Protein AF-A0A1L9GLY7-F1 (afdb_monomer)

Sequence (288 aa):
MAKAKGISNPLPTPDRLRELFFYPSAMGKLYNLKTRSPNAYRLEEAGTLHHTGYLYVSIDKKSYGVHRIIWVMRHGKDIPKGYEIDHIDGNKSNNHIDNLRLATRAENMQNKSKRIDGNNSYKGVHHRKISGRYSASITYNGEQIALGNYDSALEAAAFYDAAAIKFHGKFARHNNTGIDRSKELEDFLANPLTTRNKSGYRGVSWSSRRNIWRAQFKRKGLGYFATKEEAALAYNEAAKRLHGEFACLNVIPETPRLGRSLGEQLTLFDSPKEKAQTWGMGFLSNTY

Mean predicted aligned error: 12.6 Å

pLDDT: mean 82.25, std 20.05, range [29.11, 97.44]

Secondary structure (DSSP, 8-state):
-------PPPPPPHHHHHTTEE--GGGT--EESS--BTTB-TTSB--EE-TTS-EEEEETTEEEEHHHHHHHHHHSSPPPTTEEEEETTS-TT---GGGEEEEEHHHHHHHPPPP--TT--STTEEE-TTTSPEEEEEEETTEEEEEEEES-HHHHHHHHHHHHHHHHGGG----------HHHHHHHHH----TT-TTSSTTEEEEGGGTEEEEEETTEEEEEESSHHHHHHHHHHHHHHHHGGG--PPP-------------------------------------

Foldseek 3Di:
DDDDPDDQPFDDALVVLVVFWDCPLVVLFIAGCDDDDPVHHHRDTAFDQDPVQFTWHDDPNDIDTPLQSLQCNVVSDHQDPQWDWAQLQNRRHRNRVVRIDIDGPVLNVQLDDADPDPDALADQWDQDPVVRWIWGWDDAPNDIDTQDTGNDSLVSQLSNQLVLCVRSNSSHDGSPSVDHCVVVSVVCLQQVDDPPDPLSAPQWDQDPVVRFIWGDDPHRTQDTHRHSLVSQVSNQVVQCVRQPPSRSGYDHPDDPPPDDDDDDDDDDPDDDDDDDDDDDDDDDDDDD

Nearest PDB structures (foldseek):
  7wq5-assembly1_A  TM=5.323E-01  e=4.630E-08  Arabidopsis thaliana
  7wq5-assembly2_B  TM=5.162E-01  e=1.945E-06  Arabidopsis thaliana
  7et4-assembly3_G  TM=7.732E-01  e=5.473E-03  Arabidopsis thaliana
  7et4-assembly2_D  TM=7.032E-01  e=1.240E-02  Arabidopsis thaliana
  9g6k-assembly1_LG  TM=5.477E-01  e=1.674E+00  Toxoplasma gondii

Radius of gyration: 34.15 Å; Cα contacts (8 Å, |Δi|>4): 424; chains: 1; bounding box: 56×57×135 Å

Structure (mmCIF, N/CA/C/O backbone):
data_AF-A0A1L9GLY7-F1
#
_entry.id   AF-A0A1L9GLY7-F1
#
loop_
_atom_site.group_PDB
_atom_site.id
_atom_site.type_symbol
_atom_site.label_atom_id
_atom_site.label_alt_id
_atom_site.label_comp_id
_atom_site.label_asym_id
_atom_site.label_entity_id
_atom_site.label_seq_id
_atom_site.pdbx_PDB_ins_code
_atom_site.Cartn_x
_atom_site.Cartn_y
_atom_site.Cartn_z
_atom_site.occupancy
_atom_site.B_iso_or_equiv
_atom_site.auth_seq_id
_atom_site.auth_comp_id
_atom_site.auth_asym_id
_atom_site.auth_atom_id
_atom_site.pdbx_PDB_model_num
ATOM 1 N N . MET A 1 1 ? 0.925 -31.198 10.749 1.00 33.31 1 MET A N 1
ATOM 2 C CA . MET A 1 1 ? -0.357 -30.504 10.482 1.00 33.31 1 MET A CA 1
ATOM 3 C C . MET A 1 1 ? -0.129 -28.996 10.500 1.00 33.31 1 MET A C 1
ATOM 5 O O . MET A 1 1 ? 0.276 -28.471 11.530 1.00 33.31 1 MET A O 1
ATOM 9 N N . ALA A 1 2 ? -0.320 -28.299 9.377 1.00 32.78 2 ALA A N 1
ATOM 10 C CA . ALA A 1 2 ? -0.123 -26.849 9.315 1.00 32.78 2 ALA A CA 1
ATOM 11 C C . ALA A 1 2 ? -1.370 -26.108 9.829 1.00 32.78 2 ALA A C 1
ATOM 13 O O . ALA A 1 2 ? -2.456 -26.270 9.278 1.00 32.78 2 ALA A O 1
ATOM 14 N N . LYS A 1 3 ? -1.224 -25.276 10.870 1.00 29.16 3 LYS A N 1
ATOM 15 C CA . LYS A 1 3 ? -2.304 -24.383 11.321 1.00 29.16 3 LYS A CA 1
ATOM 16 C C . LYS A 1 3 ? -2.568 -23.331 10.239 1.00 29.16 3 LYS A C 1
ATOM 18 O O . LYS A 1 3 ? -1.662 -22.569 9.899 1.00 29.16 3 LYS A O 1
ATOM 23 N N . ALA A 1 4 ? -3.799 -23.265 9.734 1.00 30.86 4 ALA A N 1
ATOM 24 C CA . ALA A 1 4 ? -4.217 -22.238 8.786 1.00 30.86 4 ALA A CA 1
ATOM 25 C C . ALA A 1 4 ? -4.082 -20.841 9.423 1.00 30.86 4 ALA A C 1
ATOM 27 O O . ALA A 1 4 ? -4.830 -20.478 10.331 1.00 30.86 4 ALA A O 1
ATOM 28 N N . LYS A 1 5 ? -3.105 -20.051 8.965 1.00 38.34 5 LYS A N 1
ATOM 29 C CA . LYS A 1 5 ? -2.952 -18.651 9.377 1.00 38.34 5 LYS A CA 1
ATOM 30 C C . LYS A 1 5 ? -3.984 -17.791 8.645 1.00 38.34 5 LYS A C 1
ATOM 32 O O . LYS A 1 5 ? -3.984 -17.772 7.420 1.00 38.34 5 LYS A O 1
ATOM 37 N N . GLY A 1 6 ? -4.759 -16.995 9.383 1.00 37.91 6 GLY A N 1
ATOM 38 C CA . GLY A 1 6 ? -5.267 -15.722 8.852 1.00 37.91 6 GLY A CA 1
ATOM 39 C C . GLY A 1 6 ? -6.778 -15.505 8.772 1.00 37.91 6 GLY A C 1
ATOM 40 O O . GLY A 1 6 ? -7.168 -14.413 8.374 1.00 37.91 6 GLY A O 1
ATOM 41 N N . ILE A 1 7 ? -7.640 -16.441 9.186 1.00 42.03 7 ILE A N 1
ATOM 42 C CA . ILE A 1 7 ? -9.055 -16.087 9.399 1.00 42.03 7 ILE A CA 1
ATOM 43 C C . ILE A 1 7 ? -9.144 -15.341 10.732 1.00 42.03 7 ILE A C 1
ATOM 45 O O . ILE A 1 7 ? -9.145 -15.948 11.802 1.00 42.03 7 ILE A O 1
ATOM 49 N N . SER A 1 8 ? -9.176 -14.007 10.673 1.00 57.72 8 SER A N 1
ATOM 50 C CA . SER A 1 8 ? -9.539 -13.188 11.832 1.00 57.72 8 SER A CA 1
ATOM 51 C C . SER A 1 8 ? -10.904 -13.642 12.344 1.00 57.72 8 SER A C 1
ATOM 53 O O . SER A 1 8 ? -11.798 -13.830 11.517 1.00 57.72 8 SER A O 1
ATOM 55 N N . ASN A 1 9 ? -11.086 -13.765 13.664 1.00 63.03 9 ASN A N 1
ATOM 56 C CA . ASN A 1 9 ? -12.388 -14.122 14.236 1.00 63.03 9 ASN A CA 1
ATOM 57 C C . ASN A 1 9 ? -13.509 -13.278 13.590 1.00 63.03 9 ASN A C 1
ATOM 59 O O . ASN A 1 9 ? -13.322 -12.054 13.455 1.00 63.03 9 ASN A O 1
ATOM 63 N N . PRO A 1 10 ? -14.641 -13.899 13.196 1.00 79.06 10 PRO A N 1
ATOM 64 C CA . PRO A 1 10 ? -15.801 -13.153 12.730 1.00 79.06 10 PRO A CA 1
ATOM 65 C C . PRO A 1 10 ? -16.219 -12.171 13.824 1.00 79.06 10 PRO A C 1
ATOM 67 O O . PRO A 1 10 ? -16.101 -12.464 15.024 1.00 79.06 10 PRO A O 1
ATOM 70 N N . LEU A 1 11 ? -16.613 -10.973 13.402 1.00 89.06 11 LEU A N 1
ATOM 71 C CA . LEU A 1 11 ? -17.067 -9.940 14.322 1.00 89.06 11 LEU A CA 1
ATOM 72 C C . LEU A 1 11 ? -18.410 -10.365 14.939 1.00 89.06 11 LEU A C 1
ATOM 74 O O . LEU A 1 11 ? -19.153 -11.127 14.319 1.00 89.06 11 LEU A O 1
ATOM 78 N N . PRO A 1 12 ? -18.736 -9.890 16.152 1.00 93.12 12 PRO A N 1
ATOM 79 C CA . PRO A 1 12 ? -20.112 -9.911 16.632 1.00 93.12 12 PRO A CA 1
ATOM 80 C C . PRO A 1 12 ? -21.033 -9.189 15.638 1.00 93.12 12 PRO A C 1
ATOM 82 O O . PRO A 1 12 ? -20.582 -8.299 14.913 1.00 93.12 12 PRO A O 1
ATOM 85 N N . THR A 1 13 ? -22.318 -9.546 15.629 1.00 92.75 13 THR A N 1
ATOM 86 C CA . THR A 1 13 ? -23.307 -8.918 14.740 1.00 92.75 13 THR A CA 1
ATOM 87 C C . THR A 1 13 ? -23.351 -7.394 14.935 1.00 92.75 13 THR A C 1
ATOM 89 O O . THR A 1 13 ? -23.073 -6.913 16.040 1.00 92.75 13 THR A O 1
ATOM 92 N N . PRO A 1 14 ? -23.727 -6.607 13.906 1.00 93.00 14 PRO A N 1
ATOM 93 C CA . PRO A 1 14 ? -23.833 -5.152 14.026 1.00 93.00 14 PRO A CA 1
ATOM 94 C C . PRO A 1 14 ? -24.679 -4.698 15.223 1.00 93.00 14 PRO A C 1
ATOM 96 O O . PRO A 1 14 ? -24.319 -3.735 15.895 1.00 93.00 14 PRO A O 1
ATOM 99 N N . ASP A 1 15 ? -25.752 -5.422 15.543 1.00 93.94 15 ASP A N 1
ATOM 100 C CA . ASP A 1 15 ? -26.628 -5.107 16.676 1.00 93.94 15 ASP A CA 1
ATOM 101 C C . ASP A 1 15 ? -25.963 -5.414 18.018 1.00 93.94 15 ASP A C 1
ATOM 103 O O . ASP A 1 15 ? -25.957 -4.561 18.905 1.00 93.94 15 ASP A O 1
ATOM 107 N N . ARG A 1 16 ? -25.252 -6.544 18.135 1.00 94.69 16 ARG A N 1
ATOM 108 C CA . ARG A 1 16 ? -24.422 -6.836 19.312 1.00 94.69 16 ARG A CA 1
ATOM 109 C C . ARG A 1 16 ? -23.307 -5.803 19.502 1.00 94.69 16 ARG A C 1
ATOM 111 O O . ARG A 1 16 ? -22.944 -5.499 20.634 1.00 94.69 16 ARG A O 1
ATOM 118 N N . LEU A 1 17 ? -22.765 -5.229 18.427 1.00 95.94 17 LEU A N 1
ATOM 119 C CA . LEU A 1 17 ? -21.819 -4.113 18.531 1.00 95.94 17 LEU A CA 1
ATOM 120 C C . LEU A 1 17 ? -22.513 -2.834 19.040 1.00 95.94 17 LEU A C 1
ATOM 122 O O . LEU A 1 17 ? -21.979 -2.181 19.934 1.00 95.94 17 LEU A O 1
ATOM 126 N N . ARG A 1 18 ? -23.723 -2.518 18.560 1.00 95.44 18 ARG A N 1
ATOM 127 C CA . ARG A 1 18 ? -24.537 -1.370 19.021 1.00 95.44 18 ARG A CA 1
ATOM 128 C C . ARG A 1 18 ? -25.042 -1.505 20.463 1.00 95.44 18 ARG A C 1
ATOM 130 O O . ARG A 1 18 ? -25.193 -0.499 21.139 1.00 95.44 18 ARG A O 1
ATOM 137 N N . GLU A 1 19 ? -25.243 -2.718 20.978 1.00 95.94 19 GLU A N 1
ATOM 138 C CA . GLU A 1 19 ? -25.537 -2.953 22.405 1.00 95.94 19 GLU A CA 1
ATOM 139 C C . GLU A 1 19 ? -24.374 -2.598 23.347 1.00 95.94 19 GLU A C 1
ATOM 141 O O . GLU A 1 19 ? -24.574 -2.456 24.561 1.00 95.94 19 GLU A O 1
ATOM 146 N N . LEU A 1 20 ? -23.148 -2.594 22.818 1.00 96.38 20 LEU A N 1
ATOM 147 C CA . LEU A 1 20 ? -21.903 -2.543 23.583 1.00 96.38 20 LEU A CA 1
ATOM 148 C C . LEU A 1 20 ? -21.148 -1.225 23.393 1.00 96.38 20 LEU A C 1
ATOM 150 O O . LEU A 1 20 ? -20.429 -0.808 24.305 1.00 96.38 20 LEU A O 1
ATOM 154 N N . PHE A 1 21 ? -21.306 -0.579 22.237 1.00 97.44 21 PHE A N 1
ATOM 155 C CA . PHE A 1 21 ? -20.540 0.595 21.842 1.00 97.44 21 PHE A CA 1
ATOM 156 C C . PHE A 1 21 ? -21.388 1.659 21.149 1.00 97.44 21 PHE A C 1
ATOM 158 O O . PHE A 1 21 ? -22.359 1.367 20.453 1.00 97.44 21 PHE A O 1
ATOM 165 N N . PHE A 1 22 ? -20.930 2.899 21.270 1.00 96.19 22 PHE A N 1
ATOM 166 C CA . PHE A 1 22 ? -21.429 4.061 20.550 1.00 96.19 22 PHE A CA 1
ATOM 167 C C . PHE A 1 22 ? -20.313 4.637 19.671 1.00 96.19 22 PHE A C 1
ATOM 169 O O . PHE A 1 22 ? -19.151 4.666 20.078 1.00 96.19 22 PHE A O 1
ATOM 176 N N . TYR A 1 23 ? -20.659 5.080 18.461 1.00 96.25 23 TYR A N 1
ATOM 177 C CA . TYR A 1 23 ? -19.724 5.703 17.522 1.00 96.25 23 TYR A CA 1
ATOM 178 C C . TYR A 1 23 ? -20.307 7.015 16.968 1.00 96.25 23 TYR A C 1
ATOM 180 O O . TYR A 1 23 ? -20.986 7.000 15.935 1.00 96.25 23 TYR A O 1
ATOM 188 N N . PRO A 1 24 ? -20.071 8.156 17.637 1.00 93.88 24 PRO A N 1
ATOM 189 C CA . PRO A 1 24 ? -20.394 9.466 17.094 1.00 93.88 24 PRO A CA 1
ATOM 190 C C . PRO A 1 24 ? -19.378 9.800 15.997 1.00 93.88 24 PRO A C 1
ATOM 192 O O . PRO A 1 24 ? -18.215 10.087 16.282 1.00 93.88 24 PRO A O 1
ATOM 195 N N . SER A 1 25 ? -19.805 9.754 14.731 1.00 88.56 25 SER A N 1
ATOM 196 C CA . SER A 1 25 ? -18.885 9.870 13.586 1.00 88.56 25 SER A CA 1
ATOM 197 C C . SER A 1 25 ? -18.041 11.148 13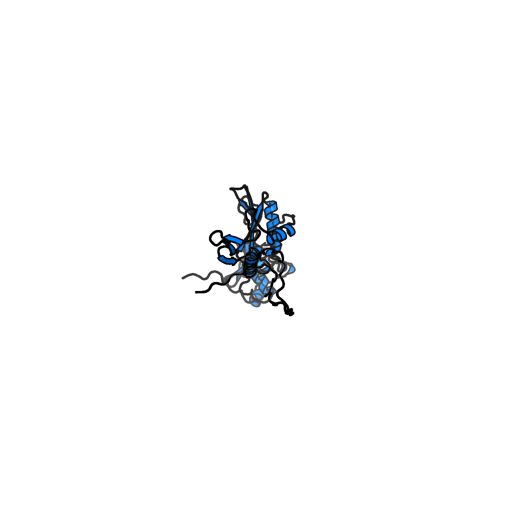.614 1.00 88.56 25 SER A C 1
ATOM 199 O O . SER A 1 25 ? -16.858 11.068 13.320 1.00 88.56 25 SER A O 1
ATOM 201 N N . ALA A 1 26 ? -18.600 12.270 14.084 1.00 90.06 26 ALA A N 1
ATOM 202 C CA . ALA A 1 26 ? -17.904 13.554 14.222 1.00 90.06 26 ALA A CA 1
ATOM 203 C C . ALA A 1 26 ? -16.719 13.561 15.215 1.00 90.06 26 ALA A C 1
ATOM 205 O O . ALA A 1 26 ? -15.912 14.482 15.185 1.00 90.06 26 ALA A O 1
ATOM 206 N N . MET A 1 27 ? -16.607 12.568 16.108 1.00 90.06 27 MET A N 1
ATOM 207 C CA . MET A 1 27 ? -15.474 12.444 17.042 1.00 90.06 27 MET A CA 1
ATOM 208 C C . MET A 1 27 ? -14.418 11.437 16.569 1.00 90.06 27 MET A C 1
ATOM 210 O O . MET A 1 27 ? -13.348 11.349 17.165 1.00 90.06 27 MET A O 1
ATOM 214 N N . GLY A 1 28 ? -14.721 10.619 15.554 1.00 91.06 28 GLY A N 1
ATOM 215 C CA . GLY A 1 28 ? -13.830 9.567 15.051 1.00 91.06 28 GLY A CA 1
ATOM 216 C C . GLY A 1 28 ? -13.452 8.460 16.046 1.00 91.06 28 GLY A C 1
ATOM 217 O O . GLY A 1 28 ? -12.571 7.651 15.752 1.00 91.06 28 GLY A O 1
ATOM 218 N N . LYS A 1 29 ? -14.108 8.396 17.210 1.00 95.75 29 LYS A N 1
ATOM 219 C CA . LYS A 1 29 ? -13.767 7.510 18.332 1.00 95.75 29 LYS A CA 1
ATOM 220 C C . LYS A 1 29 ? -14.915 6.576 18.691 1.00 95.75 29 LYS A C 1
ATOM 222 O O . LYS A 1 29 ? -16.085 6.936 18.592 1.00 95.75 29 LYS A O 1
ATOM 227 N N . LEU A 1 30 ? -14.568 5.361 19.111 1.00 97.25 30 LEU A N 1
ATOM 228 C CA . LEU A 1 30 ? -15.510 4.386 19.660 1.00 97.25 30 LEU A CA 1
ATOM 229 C C . LEU A 1 30 ? -15.625 4.615 21.170 1.00 97.25 30 LEU A C 1
ATOM 231 O O . LEU A 1 30 ? -14.607 4.817 21.819 1.00 97.25 30 LEU A O 1
ATOM 235 N N . TYR A 1 31 ? -16.827 4.532 21.734 1.00 97.38 31 TYR A N 1
ATOM 236 C CA . TYR A 1 31 ? -17.078 4.699 23.170 1.00 97.38 31 TYR A CA 1
ATOM 237 C C . TYR A 1 31 ? -17.837 3.495 23.730 1.00 97.38 31 TYR A C 1
ATOM 239 O O . TYR A 1 31 ? -18.659 2.894 23.035 1.00 97.38 31 TYR A O 1
ATOM 247 N N . ASN A 1 32 ? -17.586 3.120 24.984 1.00 97.06 32 ASN A N 1
ATOM 248 C CA . ASN A 1 32 ? -18.299 2.020 25.639 1.00 97.06 32 ASN A CA 1
ATOM 249 C C . ASN A 1 32 ? -19.717 2.458 26.056 1.00 97.06 32 ASN A C 1
ATOM 251 O O . ASN A 1 32 ? -19.874 3.460 26.746 1.00 97.06 32 ASN A O 1
ATOM 255 N N . LEU A 1 33 ? -20.760 1.677 25.756 1.00 96.44 33 LEU A N 1
ATOM 256 C CA . LEU A 1 33 ? -22.113 1.932 26.291 1.00 96.44 33 LEU A CA 1
ATOM 257 C C . LEU A 1 33 ? -22.366 1.286 27.661 1.00 96.44 33 LEU A C 1
ATOM 259 O O . LEU A 1 33 ? -23.310 1.652 28.362 1.00 96.44 33 LEU A O 1
ATOM 263 N N . LYS A 1 34 ? -21.529 0.322 28.053 1.00 93.25 34 LYS A N 1
ATOM 264 C CA . LYS A 1 34 ? -21.646 -0.451 29.296 1.00 93.25 34 LYS A CA 1
ATOM 265 C C . LYS A 1 34 ? -20.263 -0.606 29.924 1.00 93.25 34 LYS A C 1
ATOM 267 O O . LYS A 1 34 ? -19.303 -0.872 29.202 1.00 93.25 34 LYS A O 1
ATOM 272 N N . THR A 1 35 ? -20.178 -0.500 31.249 1.00 93.69 35 THR A N 1
ATOM 273 C CA . THR A 1 35 ? -18.976 -0.899 31.991 1.00 93.69 35 THR A CA 1
ATOM 274 C C . THR A 1 35 ? -18.856 -2.418 31.921 1.00 93.69 35 THR A C 1
ATOM 276 O O . THR A 1 35 ? -19.813 -3.121 32.242 1.00 93.69 35 THR A O 1
ATOM 279 N N . ARG A 1 36 ? -17.715 -2.930 31.451 1.00 91.38 36 ARG A N 1
ATOM 280 C CA . ARG A 1 36 ? -17.498 -4.381 31.232 1.00 91.38 36 ARG A CA 1
ATOM 281 C C . ARG A 1 36 ? -16.266 -4.936 31.935 1.00 91.38 36 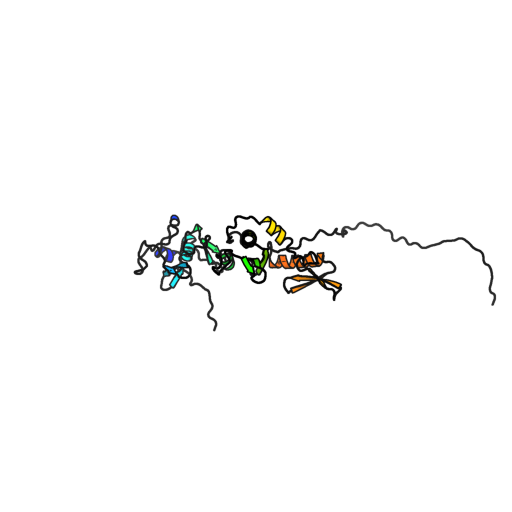ARG A C 1
ATOM 283 O O . ARG A 1 36 ? -16.148 -6.147 32.092 1.00 91.38 36 ARG A O 1
ATOM 290 N N . SER A 1 37 ? -15.341 -4.067 32.317 1.00 89.19 37 SER A N 1
ATOM 291 C CA . SER A 1 37 ? -14.148 -4.388 33.094 1.00 89.19 37 SER A CA 1
ATOM 292 C C . SER A 1 37 ? -13.591 -3.098 33.711 1.00 89.19 37 SER A C 1
ATOM 294 O O . SER A 1 37 ? -13.979 -2.014 33.267 1.00 89.19 37 SER A O 1
ATOM 296 N N . PRO A 1 38 ? -12.634 -3.184 34.654 1.00 87.94 38 PRO A N 1
ATOM 297 C CA . PRO A 1 38 ? -11.928 -2.014 35.187 1.00 87.94 38 PRO A CA 1
ATOM 298 C C . PRO A 1 38 ? -11.134 -1.197 34.151 1.00 87.94 38 PRO A C 1
ATOM 300 O O . PRO A 1 38 ? -10.651 -0.125 34.483 1.00 87.94 38 PRO A O 1
ATOM 303 N N . ASN A 1 39 ? -10.996 -1.693 32.914 1.00 84.88 39 ASN A N 1
ATOM 304 C CA . ASN A 1 39 ? -10.312 -1.022 31.800 1.00 84.88 39 ASN A CA 1
ATOM 305 C C . ASN A 1 39 ? -11.283 -0.687 30.644 1.00 84.88 39 ASN A C 1
ATOM 307 O O . ASN A 1 39 ? -10.860 -0.522 29.500 1.00 84.88 39 ASN A O 1
ATOM 311 N N . ALA A 1 40 ? -12.594 -0.706 30.905 1.00 92.88 40 ALA A N 1
ATOM 312 C CA . ALA A 1 40 ? -13.639 -0.431 29.922 1.00 92.88 40 ALA A CA 1
ATOM 313 C C . ALA A 1 40 ? -14.902 0.083 30.631 1.00 92.88 40 ALA A C 1
ATOM 315 O O . ALA A 1 40 ? -15.904 -0.641 30.725 1.00 92.88 40 ALA A O 1
ATOM 316 N N . TYR A 1 41 ? -14.839 1.314 31.150 1.00 94.81 41 TYR A N 1
ATOM 317 C CA . TYR A 1 41 ? -15.978 1.991 31.770 1.00 94.81 41 TYR A CA 1
ATOM 318 C C . TYR A 1 41 ? -16.921 2.598 30.733 1.00 94.81 41 TYR A C 1
ATOM 320 O O . TYR A 1 41 ? -16.529 2.967 29.626 1.00 94.81 41 TYR A O 1
ATOM 328 N N . ARG A 1 42 ? -18.199 2.695 31.104 1.00 96.06 42 ARG A N 1
ATOM 329 C CA . ARG A 1 42 ? -19.250 3.346 30.316 1.00 96.06 42 ARG A CA 1
ATOM 330 C C . ARG A 1 42 ? -18.894 4.811 30.005 1.00 96.06 42 ARG A C 1
ATOM 332 O O . ARG A 1 42 ? -18.452 5.538 30.880 1.00 96.06 42 ARG A O 1
ATOM 339 N N . LEU A 1 43 ? -19.168 5.224 28.767 1.00 93.50 43 LEU A N 1
ATOM 340 C CA . LEU A 1 43 ? -18.882 6.526 28.142 1.00 93.50 43 LEU A CA 1
ATOM 341 C C . LEU A 1 43 ? -17.399 6.882 27.937 1.00 93.50 43 LEU A C 1
ATOM 343 O O . LEU A 1 43 ? -17.123 7.878 27.275 1.00 93.50 43 LEU A O 1
ATOM 347 N N . GLU A 1 44 ? -16.449 6.059 28.382 1.00 95.38 44 GLU A N 1
ATOM 348 C CA . GLU A 1 44 ? -15.035 6.228 28.026 1.00 95.38 44 GLU A CA 1
ATOM 349 C C . GLU A 1 44 ? -14.716 5.696 26.621 1.00 95.38 44 GLU A C 1
ATOM 351 O O . GLU A 1 44 ? -15.430 4.839 26.079 1.00 95.38 44 GLU A O 1
ATOM 356 N N . GLU A 1 45 ? -13.613 6.187 26.044 1.00 96.25 45 GLU A N 1
ATOM 357 C CA . GLU A 1 45 ? -13.085 5.718 24.761 1.00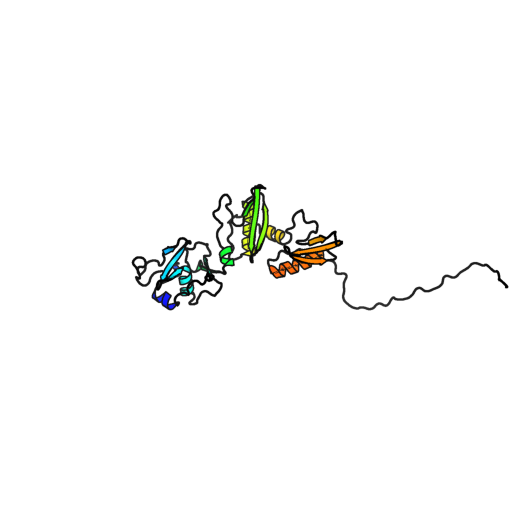 96.25 45 GLU A CA 1
ATOM 358 C C . GLU A 1 45 ? -12.757 4.218 24.822 1.00 96.25 45 GLU A C 1
ATOM 360 O O . GLU A 1 45 ? -12.103 3.709 25.731 1.00 96.25 45 GLU A O 1
ATOM 365 N N . ALA A 1 46 ? -13.247 3.485 23.832 1.00 96.38 46 ALA A N 1
ATOM 366 C CA . ALA A 1 46 ? -13.169 2.045 23.771 1.00 96.38 46 ALA A CA 1
ATOM 367 C C . ALA A 1 46 ? -11.973 1.591 22.930 1.00 96.38 46 ALA A C 1
ATOM 369 O O . ALA A 1 46 ? -12.055 1.485 21.705 1.00 96.38 46 ALA A O 1
ATOM 370 N N . GLY A 1 47 ? -10.884 1.231 23.605 1.00 95.31 47 GLY A N 1
ATOM 371 C CA . GLY A 1 47 ? -9.771 0.517 22.993 1.00 95.31 47 GLY A CA 1
ATOM 372 C C . GLY A 1 47 ? -8.470 0.650 23.768 1.00 95.31 47 GLY A C 1
ATOM 373 O O . GLY A 1 47 ? -8.176 1.690 24.341 1.00 95.31 47 GLY A O 1
ATOM 374 N N . THR A 1 48 ? -7.652 -0.397 23.735 1.00 94.94 48 THR A N 1
ATOM 375 C CA . THR A 1 48 ? -6.271 -0.361 24.225 1.00 94.94 48 THR A CA 1
ATOM 376 C C . THR A 1 48 ? -5.319 -0.376 23.035 1.00 94.94 48 THR A C 1
ATOM 378 O O . THR A 1 48 ? -5.502 -1.159 22.097 1.00 94.94 48 THR A O 1
ATOM 381 N N . LEU A 1 49 ? -4.299 0.486 23.057 1.00 96.00 49 LEU A N 1
ATOM 382 C CA . LEU A 1 49 ? -3.274 0.525 22.018 1.00 96.00 49 LEU A CA 1
ATOM 383 C C . LEU A 1 49 ? -2.402 -0.730 22.085 1.00 96.00 49 LEU A C 1
ATOM 385 O O . LEU A 1 49 ? -1.717 -0.985 23.072 1.00 96.00 49 LEU A O 1
ATOM 389 N N . HIS A 1 50 ? -2.425 -1.517 21.015 1.00 94.69 50 HIS A N 1
ATOM 390 C CA . HIS A 1 50 ? -1.615 -2.720 20.883 1.00 94.69 50 HIS A CA 1
ATOM 391 C C . HIS A 1 50 ? -0.261 -2.399 20.238 1.00 94.69 50 HIS A C 1
ATOM 393 O O . HIS A 1 50 ? -0.157 -1.474 19.431 1.00 94.69 50 HIS A O 1
ATOM 399 N N . HIS A 1 51 ? 0.767 -3.217 20.492 1.00 92.50 51 HIS A N 1
ATOM 400 C CA . HIS A 1 51 ? 2.131 -3.019 19.966 1.00 92.50 51 HIS A CA 1
ATOM 401 C C . HIS A 1 51 ? 2.224 -2.974 18.420 1.00 92.50 51 HIS A C 1
ATOM 403 O O . HIS A 1 51 ? 3.244 -2.594 17.852 1.00 92.50 51 HIS A O 1
ATOM 409 N N . THR A 1 52 ? 1.160 -3.368 17.712 1.00 89.81 52 THR A N 1
ATOM 410 C CA . THR A 1 52 ? 1.024 -3.258 16.249 1.00 89.81 52 THR A CA 1
ATOM 411 C C . THR A 1 52 ? 0.579 -1.871 15.760 1.00 89.81 52 THR A C 1
ATOM 413 O O . THR A 1 52 ? 0.528 -1.657 14.543 1.00 89.81 52 THR A O 1
ATOM 416 N N . GLY A 1 53 ? 0.224 -0.961 16.674 1.00 94.00 53 GLY A N 1
ATOM 417 C CA . GLY A 1 53 ? -0.272 0.401 16.431 1.00 94.00 53 GLY A CA 1
ATOM 418 C C . GLY A 1 53 ? -1.797 0.540 16.316 1.00 94.00 53 GLY A C 1
ATOM 419 O O . GLY A 1 53 ? -2.293 1.656 16.245 1.00 94.00 53 GLY A O 1
ATOM 420 N N . TYR A 1 54 ? -2.548 -0.564 16.295 1.00 95.69 54 TYR A N 1
ATOM 421 C CA . TYR A 1 54 ? -4.017 -0.535 16.253 1.00 95.69 54 TYR A CA 1
ATOM 422 C C . TYR A 1 54 ? -4.605 -0.522 17.669 1.00 95.69 54 TYR A C 1
ATOM 424 O O . TYR A 1 54 ? -4.066 -1.177 18.564 1.00 95.69 54 TYR A O 1
ATOM 432 N N . LEU A 1 55 ? -5.751 0.141 17.849 1.00 96.88 55 LEU A N 1
ATOM 433 C CA . LEU A 1 55 ? -6.590 -0.033 19.038 1.00 96.88 55 LEU A CA 1
ATOM 434 C C . LEU A 1 55 ? -7.375 -1.354 18.961 1.00 96.88 55 LEU A C 1
ATOM 436 O O . LEU A 1 55 ? -7.919 -1.698 17.905 1.00 96.88 55 LEU A O 1
ATOM 440 N N . TYR A 1 56 ? -7.476 -2.063 20.086 1.00 96.12 56 TYR A N 1
ATOM 441 C CA . TYR A 1 56 ? -8.257 -3.296 20.234 1.00 96.12 56 TYR A CA 1
ATOM 442 C C . TYR A 1 56 ? -9.198 -3.243 21.438 1.00 96.12 56 TYR A C 1
ATOM 444 O O . TYR A 1 56 ? -8.869 -2.657 22.465 1.00 96.12 56 TYR A O 1
ATOM 452 N N . VAL A 1 57 ? -10.341 -3.920 21.330 1.00 95.25 57 VAL A N 1
ATOM 453 C CA . VAL A 1 57 ? -11.297 -4.145 22.424 1.00 95.25 57 VAL A CA 1
ATOM 454 C C . VAL A 1 57 ? -11.569 -5.635 22.598 1.00 95.25 57 VAL A C 1
ATOM 456 O O . VAL A 1 57 ? -11.600 -6.390 21.623 1.00 95.25 57 VAL A O 1
ATOM 459 N N . SER A 1 58 ? -11.812 -6.053 23.838 1.00 93.38 58 SER A N 1
ATOM 460 C CA . SER A 1 58 ? -12.241 -7.416 24.156 1.00 93.38 58 SER A CA 1
ATOM 461 C C . SER A 1 58 ? -13.765 -7.501 24.216 1.00 93.38 58 SER A C 1
ATOM 463 O O . SER A 1 58 ? -14.412 -6.732 24.926 1.00 93.38 58 SER A O 1
ATOM 465 N N . ILE A 1 59 ? -14.338 -8.458 23.488 1.00 92.81 59 ILE A N 1
ATOM 466 C CA . ILE A 1 59 ? -15.766 -8.794 23.490 1.00 92.81 59 ILE A CA 1
ATOM 467 C C . ILE A 1 59 ? -15.854 -10.311 23.641 1.00 92.81 59 ILE A C 1
ATOM 469 O O . ILE A 1 59 ? -15.219 -11.035 22.878 1.00 92.81 59 ILE A O 1
ATOM 473 N N . ASP A 1 60 ? -16.592 -10.794 24.641 1.00 88.62 60 ASP A N 1
ATOM 474 C CA . ASP A 1 60 ? -16.859 -12.224 24.855 1.00 88.62 60 ASP A CA 1
ATOM 475 C C . ASP A 1 60 ? -15.572 -13.095 24.793 1.00 88.62 60 ASP A C 1
ATOM 477 O O . ASP A 1 60 ? -15.486 -14.113 24.105 1.00 88.62 60 ASP A O 1
ATOM 481 N N . LYS A 1 61 ? -14.529 -12.639 25.513 1.00 87.50 61 LYS A N 1
ATOM 482 C CA . LYS A 1 61 ? -13.159 -13.208 25.599 1.00 87.50 61 LYS A CA 1
ATOM 483 C C . LYS A 1 61 ? -12.335 -13.208 24.294 1.00 87.50 61 LYS A C 1
ATOM 485 O O . LYS A 1 61 ? -11.235 -13.757 24.275 1.00 87.50 61 LYS A O 1
ATOM 490 N N . LYS A 1 62 ? -12.803 -12.567 23.220 1.00 91.44 62 LYS A N 1
ATOM 491 C CA . LYS A 1 62 ? -12.078 -12.403 21.946 1.00 91.44 62 LYS A CA 1
ATOM 492 C C . LYS A 1 62 ? -11.684 -10.940 21.724 1.00 91.44 62 LYS A C 1
ATOM 494 O O . LYS A 1 62 ? -12.440 -10.033 22.054 1.00 91.44 62 LYS A O 1
ATOM 499 N N . SER A 1 63 ? -10.501 -10.716 21.152 1.00 92.19 63 SER A N 1
ATOM 500 C CA . SER A 1 63 ? -9.986 -9.374 20.845 1.00 92.19 63 SER A CA 1
ATOM 501 C C . SER A 1 63 ? -10.292 -8.970 19.400 1.00 92.19 63 SER A C 1
ATOM 503 O O . SER A 1 63 ? -10.098 -9.761 18.471 1.00 92.19 63 SER A O 1
ATOM 505 N N . TYR A 1 64 ? -10.755 -7.734 19.211 1.00 95.00 64 TYR A N 1
ATOM 506 C CA . TYR A 1 64 ? -11.202 -7.180 17.933 1.00 95.00 64 TYR A CA 1
ATOM 507 C C . TYR A 1 64 ? -10.632 -5.774 17.711 1.00 95.00 64 TYR A C 1
ATOM 509 O O . TYR A 1 64 ? -10.641 -4.945 18.618 1.00 95.00 64 TYR A O 1
ATOM 517 N N . GLY A 1 65 ? -10.141 -5.499 16.499 1.00 96.38 65 GLY A N 1
ATOM 518 C CA . GLY A 1 65 ? -9.608 -4.183 16.136 1.00 96.38 65 GLY A CA 1
ATOM 519 C C . GLY A 1 65 ? -10.718 -3.138 16.008 1.00 96.38 65 GLY A C 1
ATOM 520 O O . GLY A 1 65 ? -11.702 -3.370 15.302 1.00 96.38 65 GLY A O 1
ATOM 521 N N . VAL A 1 66 ? -10.542 -1.984 16.651 1.00 97.25 66 VAL A N 1
ATOM 522 C CA . VAL A 1 66 ? -11.549 -0.908 16.744 1.00 97.25 66 VAL A CA 1
ATOM 523 C C . VAL A 1 66 ? -11.976 -0.389 15.366 1.00 97.25 66 VAL A C 1
ATOM 525 O O . VAL A 1 66 ? -13.171 -0.256 15.113 1.00 97.25 66 VAL A O 1
ATOM 528 N N . HIS A 1 67 ? -11.035 -0.223 14.429 1.00 96.88 67 HIS A N 1
ATOM 529 C CA . HIS A 1 67 ? -11.326 0.148 13.036 1.00 96.88 67 HIS A CA 1
ATOM 530 C C . HIS A 1 67 ? -12.316 -0.807 12.341 1.00 96.88 67 HIS A C 1
ATOM 532 O O . HIS A 1 67 ? -13.162 -0.360 11.570 1.00 96.88 67 HIS A O 1
ATOM 538 N N . ARG A 1 68 ? -12.262 -2.119 12.631 1.00 96.69 68 ARG A N 1
ATOM 539 C CA . ARG A 1 68 ? -13.188 -3.105 12.043 1.00 96.69 68 ARG A CA 1
ATOM 540 C C . ARG A 1 68 ? -14.593 -2.956 12.620 1.00 96.69 68 ARG A C 1
ATOM 542 O O . ARG A 1 68 ? -15.564 -3.049 11.878 1.00 96.69 68 ARG A O 1
ATOM 549 N N . ILE A 1 69 ? -14.690 -2.722 13.930 1.00 96.81 69 ILE A N 1
ATOM 550 C CA . ILE A 1 69 ? -15.965 -2.505 14.629 1.00 96.81 69 ILE A CA 1
ATOM 551 C C . ILE A 1 69 ? -16.645 -1.244 14.099 1.00 96.81 69 ILE A C 1
ATOM 553 O O . ILE A 1 69 ? -17.806 -1.307 13.712 1.00 96.81 69 ILE A O 1
ATOM 557 N N . ILE A 1 70 ? -15.907 -0.135 14.008 1.00 97.00 70 ILE A N 1
ATOM 558 C CA . ILE A 1 70 ? -16.403 1.138 13.469 1.00 97.00 70 ILE A CA 1
ATOM 559 C C . ILE A 1 70 ? -16.920 0.960 12.038 1.00 97.00 70 ILE A C 1
ATOM 561 O O . ILE A 1 70 ? -18.041 1.375 11.734 1.00 97.00 70 ILE A O 1
ATOM 565 N N . TRP A 1 71 ? -16.151 0.280 11.178 1.00 96.31 71 TRP A N 1
ATOM 566 C CA . TRP A 1 71 ? -16.562 0.008 9.802 1.00 96.31 71 TRP A CA 1
ATOM 567 C C . TRP A 1 71 ? -17.888 -0.763 9.727 1.00 96.31 71 TRP A C 1
ATOM 569 O O . TRP A 1 71 ? -18.804 -0.337 9.020 1.00 96.31 71 TRP A O 1
ATOM 579 N N . VAL A 1 72 ? -18.014 -1.866 10.476 1.00 95.62 72 VAL A N 1
ATOM 580 C CA . VAL A 1 72 ? -19.223 -2.710 10.488 1.00 95.62 72 VAL A CA 1
ATOM 581 C C . VAL A 1 72 ? -20.416 -1.990 11.124 1.00 95.62 72 VAL A C 1
ATOM 583 O O . VAL A 1 72 ? -21.521 -2.065 10.590 1.00 95.62 72 VAL A O 1
ATOM 586 N N . MET A 1 73 ? -20.218 -1.234 12.209 1.00 95.44 73 MET A N 1
ATOM 587 C CA . MET A 1 73 ? -21.285 -0.444 12.838 1.00 95.44 73 MET A CA 1
ATOM 588 C C . MET A 1 73 ? -21.857 0.613 11.886 1.00 95.44 73 MET A C 1
ATOM 590 O O . MET A 1 73 ? -23.081 0.773 11.838 1.00 95.44 73 MET A O 1
ATOM 594 N N . ARG A 1 74 ? -20.992 1.297 11.117 1.00 94.62 74 ARG A N 1
ATOM 595 C CA . ARG A 1 74 ? -21.389 2.329 10.146 1.00 94.62 74 ARG A CA 1
ATOM 596 C C . ARG A 1 74 ? -22.098 1.750 8.923 1.00 94.62 74 ARG A C 1
ATOM 598 O O . ARG A 1 74 ? -23.116 2.295 8.516 1.00 94.62 74 ARG A O 1
ATOM 605 N N . HIS A 1 75 ? -21.565 0.678 8.336 1.00 93.50 75 HIS A N 1
ATOM 606 C CA . HIS A 1 75 ? -22.078 0.121 7.077 1.00 93.50 75 HIS A CA 1
ATOM 607 C C . HIS A 1 75 ? -23.167 -0.945 7.265 1.00 93.50 75 HIS A C 1
ATOM 609 O O . HIS A 1 75 ? -23.819 -1.328 6.295 1.00 93.50 75 HIS A O 1
ATOM 615 N N . GLY A 1 76 ? -23.351 -1.459 8.488 1.00 92.44 76 GLY A N 1
ATOM 616 C CA . GLY A 1 76 ? -24.330 -2.503 8.809 1.00 92.44 76 GLY A CA 1
ATOM 617 C C . GLY A 1 76 ? -24.047 -3.864 8.162 1.00 92.44 76 GLY A C 1
ATOM 618 O O . GLY A 1 76 ? -24.935 -4.709 8.126 1.00 92.44 76 GLY A O 1
ATOM 619 N N . LYS A 1 77 ? -22.839 -4.070 7.624 1.00 90.75 77 LYS A N 1
ATOM 620 C CA . LYS A 1 77 ? -22.433 -5.254 6.854 1.00 90.75 77 LYS A CA 1
ATOM 621 C C . LYS A 1 77 ? -21.023 -5.679 7.243 1.00 90.75 77 LYS A C 1
ATOM 623 O O . LYS A 1 77 ? -20.198 -4.834 7.591 1.00 90.75 77 LYS A O 1
ATOM 628 N N . ASP A 1 78 ? -20.749 -6.975 7.138 1.00 90.88 78 ASP A N 1
ATOM 629 C CA . ASP A 1 78 ? -19.413 -7.529 7.340 1.00 90.88 78 ASP A CA 1
ATOM 630 C C . ASP A 1 78 ? -18.401 -7.032 6.299 1.00 90.88 78 ASP A C 1
ATOM 632 O O . ASP A 1 78 ? -18.741 -6.636 5.182 1.00 90.88 78 ASP A O 1
ATOM 636 N N . ILE A 1 79 ? -17.122 -7.098 6.671 1.00 93.19 79 ILE A N 1
ATOM 637 C CA . ILE A 1 79 ? -15.999 -6.823 5.769 1.00 93.19 79 ILE A CA 1
ATOM 638 C C . ILE A 1 79 ? -15.925 -7.961 4.732 1.00 93.19 79 ILE A C 1
ATOM 640 O O . ILE A 1 79 ? -15.770 -9.118 5.137 1.00 93.19 79 ILE A O 1
ATOM 644 N N . PRO A 1 80 ? -16.008 -7.679 3.416 1.00 94.25 80 PRO A N 1
ATOM 645 C CA . PRO A 1 80 ? -15.990 -8.718 2.390 1.00 94.25 80 PRO A CA 1
ATOM 646 C C . PRO A 1 80 ? -14.718 -9.576 2.422 1.00 94.25 80 PRO A C 1
ATOM 648 O O . PRO A 1 80 ? -13.613 -9.092 2.676 1.00 94.25 80 PRO A O 1
ATOM 651 N N . LYS A 1 81 ? -14.857 -10.871 2.117 1.00 91.69 81 LYS A N 1
ATOM 652 C CA . LYS A 1 81 ? -13.731 -11.815 2.089 1.00 91.69 81 LYS A CA 1
ATOM 653 C C . LYS A 1 81 ? -12.651 -11.341 1.106 1.00 91.69 81 LYS A C 1
ATOM 655 O O . LYS A 1 81 ? -12.937 -11.097 -0.060 1.00 91.69 81 LYS A O 1
ATOM 660 N N . GLY A 1 82 ? -11.406 -11.264 1.579 1.00 92.00 82 GLY A N 1
ATOM 661 C CA . GLY A 1 82 ? -10.256 -10.776 0.802 1.00 92.00 82 GLY A CA 1
ATOM 662 C C . GLY A 1 82 ? -9.922 -9.296 1.021 1.00 92.00 82 GLY A C 1
ATOM 663 O O . GLY A 1 82 ? -8.848 -8.863 0.600 1.00 92.00 82 GLY A O 1
ATOM 664 N N . TYR A 1 83 ? -10.782 -8.555 1.725 1.00 95.06 83 TYR A N 1
ATOM 665 C CA . TYR A 1 83 ? -10.553 -7.163 2.098 1.00 95.06 83 TYR A CA 1
ATOM 666 C C . TYR A 1 83 ? -10.176 -7.014 3.576 1.00 95.06 83 TYR A C 1
ATOM 668 O O . TYR A 1 83 ? -10.574 -7.789 4.447 1.00 95.06 83 TYR A O 1
ATOM 676 N N . GLU A 1 84 ? -9.406 -5.970 3.839 1.00 95.44 84 GLU A N 1
ATOM 677 C CA . GLU A 1 84 ? -9.040 -5.431 5.141 1.00 95.44 84 GLU A CA 1
ATOM 678 C C . GLU A 1 84 ? -9.532 -3.975 5.219 1.00 95.44 84 GLU A C 1
ATOM 680 O O . GLU A 1 84 ? -9.974 -3.399 4.221 1.00 95.44 84 GLU A O 1
ATOM 685 N N . ILE A 1 85 ? -9.451 -3.375 6.408 1.00 96.88 85 ILE A N 1
ATOM 686 C CA . ILE A 1 85 ? -9.638 -1.931 6.575 1.00 96.88 85 ILE A CA 1
ATOM 687 C C . ILE A 1 85 ? -8.256 -1.284 6.621 1.00 96.88 85 ILE A C 1
ATOM 689 O O . ILE A 1 85 ? -7.445 -1.624 7.482 1.00 96.88 85 ILE A O 1
ATOM 693 N N . ASP A 1 86 ? -8.005 -0.383 5.679 1.00 97.00 86 ASP A N 1
ATOM 694 C CA . ASP A 1 86 ? -6.814 0.460 5.598 1.00 97.00 86 ASP A CA 1
ATOM 695 C C . ASP A 1 86 ? -7.113 1.853 6.171 1.00 97.00 86 ASP A C 1
ATOM 697 O O . ASP A 1 86 ? -8.233 2.357 6.049 1.00 97.00 86 ASP A O 1
ATOM 701 N N . HIS A 1 87 ? -6.097 2.462 6.780 1.00 97.06 87 HIS A N 1
ATOM 702 C CA . HIS A 1 87 ? -6.123 3.821 7.321 1.00 97.06 87 HIS A CA 1
ATOM 703 C C . HIS A 1 87 ? -5.493 4.752 6.287 1.00 97.06 87 HIS A C 1
ATOM 705 O O . HIS A 1 87 ? -4.306 4.605 6.009 1.00 97.06 87 HIS A O 1
ATOM 711 N N . ILE A 1 88 ? -6.240 5.691 5.705 1.00 96.62 88 ILE A N 1
ATOM 712 C CA . ILE A 1 88 ? -5.795 6.510 4.561 1.00 96.62 88 ILE A CA 1
ATOM 713 C C . ILE A 1 88 ? -4.498 7.268 4.881 1.00 96.62 88 ILE A C 1
ATOM 715 O O . ILE A 1 88 ? -3.542 7.192 4.112 1.00 96.62 88 ILE A O 1
ATOM 719 N N . ASP A 1 89 ? -4.410 7.905 6.048 1.00 95.19 89 ASP A N 1
ATOM 720 C CA . ASP A 1 89 ? -3.198 8.572 6.550 1.00 95.19 89 ASP A CA 1
ATOM 721 C C . ASP A 1 89 ? -2.069 7.605 6.993 1.00 95.19 89 ASP A C 1
ATOM 723 O O . ASP A 1 89 ? -0.915 8.003 7.211 1.00 95.19 89 ASP A O 1
ATOM 727 N N . GLY A 1 90 ? -2.365 6.308 7.099 1.00 92.88 90 GLY A N 1
ATOM 728 C CA . GLY A 1 90 ? -1.526 5.244 7.659 1.00 92.88 90 GLY A CA 1
ATOM 729 C C . GLY A 1 90 ? -1.347 5.300 9.181 1.00 92.88 90 GLY A C 1
ATOM 730 O O . GLY A 1 90 ? -0.564 4.517 9.731 1.00 92.88 90 GLY A O 1
ATOM 731 N N . ASN A 1 91 ? -2.054 6.197 9.872 1.00 93.88 91 ASN A N 1
ATOM 732 C CA . ASN A 1 91 ? -2.100 6.268 11.323 1.00 93.88 91 ASN A CA 1
ATOM 733 C C . ASN A 1 91 ? -3.180 5.323 11.863 1.00 93.88 91 ASN A C 1
ATOM 735 O O . ASN A 1 91 ? -4.367 5.628 11.937 1.00 93.88 91 ASN A O 1
ATOM 739 N N . LYS A 1 92 ? -2.725 4.160 12.315 1.00 95.06 92 LYS A N 1
ATOM 740 C CA . LYS A 1 92 ? -3.540 3.038 12.796 1.00 95.06 92 LYS A CA 1
ATOM 741 C C . LYS A 1 92 ? -4.414 3.318 14.028 1.00 95.06 92 LYS A C 1
ATOM 743 O O . LYS A 1 92 ? -5.270 2.487 14.352 1.00 95.06 92 LYS A O 1
ATOM 748 N N . SER A 1 93 ? -4.186 4.427 14.735 1.00 94.88 93 SER A N 1
ATOM 749 C CA . SER A 1 93 ? -5.034 4.884 15.843 1.00 94.88 93 SER A CA 1
ATOM 750 C C . SER A 1 93 ? -6.067 5.938 15.423 1.00 94.88 93 SER A C 1
ATOM 752 O O . SER A 1 93 ? -7.034 6.140 16.156 1.00 94.88 93 SER A O 1
ATOM 754 N N . ASN A 1 94 ? -5.933 6.557 14.242 1.00 96.12 94 ASN A N 1
ATOM 755 C CA . ASN A 1 94 ? -6.916 7.497 13.704 1.00 96.12 94 ASN A CA 1
ATOM 756 C C . ASN A 1 94 ? -8.106 6.741 13.093 1.00 96.12 94 ASN A C 1
ATOM 758 O O . ASN A 1 94 ? -8.160 6.487 11.891 1.00 96.12 94 ASN A O 1
ATOM 762 N N . ASN A 1 95 ? -9.071 6.366 13.931 1.00 97.12 95 ASN A N 1
ATOM 763 C CA . ASN A 1 95 ? -10.236 5.585 13.509 1.00 97.12 95 ASN A CA 1
ATOM 764 C C . ASN A 1 95 ? -11.440 6.451 13.076 1.00 97.12 95 ASN A C 1
ATOM 766 O O . ASN A 1 95 ? -12.588 5.993 13.133 1.00 97.12 95 ASN A O 1
ATOM 770 N N . HIS A 1 96 ? -11.197 7.688 12.624 1.00 97.38 96 HIS A N 1
ATOM 771 C CA . HIS A 1 96 ? -12.227 8.486 11.961 1.00 97.38 96 HIS A CA 1
ATOM 772 C C . HIS A 1 96 ? -12.730 7.752 10.718 1.00 97.38 96 HIS A C 1
ATOM 774 O O . HIS A 1 96 ? -11.924 7.252 9.939 1.00 97.38 96 HIS A O 1
ATOM 780 N N . ILE A 1 97 ? -14.048 7.664 10.525 1.00 96.19 97 ILE A N 1
ATOM 781 C CA . ILE A 1 97 ? -14.640 6.823 9.476 1.00 96.19 97 ILE A CA 1
ATOM 782 C C . ILE A 1 97 ? -14.161 7.228 8.079 1.00 96.19 97 ILE A C 1
ATOM 784 O O . ILE A 1 97 ? -13.846 6.357 7.277 1.00 96.19 97 ILE A O 1
ATOM 788 N N . ASP A 1 98 ? -13.996 8.528 7.841 1.00 96.38 98 ASP A N 1
ATOM 789 C CA . ASP A 1 98 ? -13.489 9.070 6.573 1.00 96.38 98 ASP A CA 1
ATOM 790 C C . ASP A 1 98 ? -11.987 8.802 6.353 1.00 96.38 98 ASP A C 1
ATOM 792 O O . ASP A 1 98 ? -11.499 8.916 5.234 1.00 96.38 98 ASP A O 1
ATOM 796 N N . ASN A 1 99 ? -11.252 8.405 7.401 1.00 97.12 99 ASN A N 1
ATOM 797 C CA . ASN A 1 99 ? -9.880 7.899 7.309 1.00 97.12 99 ASN A CA 1
ATOM 798 C C . ASN A 1 99 ? -9.830 6.368 7.125 1.00 97.12 99 ASN A C 1
ATOM 800 O O . ASN A 1 99 ? -8.748 5.811 6.965 1.00 97.12 99 ASN A O 1
ATOM 804 N N . LEU A 1 100 ? -10.963 5.661 7.149 1.00 96.81 100 LEU A N 1
ATOM 805 C CA . LEU A 1 100 ? -11.023 4.212 6.949 1.00 96.81 100 LEU A CA 1
ATOM 806 C C . LEU A 1 100 ? -11.515 3.885 5.536 1.00 96.81 100 LEU A C 1
ATOM 808 O O . LEU A 1 100 ? -12.452 4.494 5.027 1.00 96.81 100 LEU A O 1
ATOM 812 N N . ARG A 1 101 ? -10.927 2.866 4.905 1.00 97.31 101 ARG A N 1
ATOM 813 C CA . ARG A 1 101 ? -11.389 2.353 3.604 1.00 97.31 101 ARG A CA 1
ATOM 814 C C . ARG A 1 101 ? -11.209 0.848 3.479 1.00 97.31 101 ARG A C 1
ATOM 816 O O . ARG A 1 101 ? -10.302 0.273 4.076 1.00 97.31 101 ARG A O 1
ATOM 823 N N . LEU A 1 102 ? -12.030 0.218 2.641 1.00 97.25 102 LEU A N 1
ATOM 824 C CA . LEU A 1 102 ? -11.773 -1.147 2.183 1.00 97.25 102 LEU A CA 1
ATOM 825 C C . LEU A 1 102 ? -10.538 -1.171 1.277 1.00 97.25 102 LEU A C 1
ATOM 827 O O . LEU A 1 102 ? -10.437 -0.389 0.330 1.00 97.25 102 LEU A O 1
ATOM 831 N N . ALA A 1 103 ? -9.633 -2.102 1.562 1.00 96.50 103 ALA A N 1
ATOM 832 C CA . ALA A 1 103 ? -8.435 -2.361 0.779 1.00 96.50 103 ALA A CA 1
ATOM 833 C C . ALA A 1 103 ? -8.179 -3.866 0.707 1.00 96.50 103 ALA A C 1
ATOM 835 O O . ALA A 1 103 ? -8.323 -4.579 1.698 1.00 96.50 103 ALA A O 1
ATOM 836 N N . THR A 1 104 ? -7.738 -4.370 -0.435 1.00 95.69 104 THR A N 1
ATOM 837 C CA . THR A 1 104 ? -7.086 -5.678 -0.493 1.00 95.69 104 THR A CA 1
ATOM 838 C C . THR A 1 104 ? -5.759 -5.641 0.268 1.00 95.69 104 THR A C 1
ATOM 840 O O . THR A 1 104 ? -5.143 -4.592 0.488 1.00 95.69 104 THR A O 1
ATOM 843 N N . ARG A 1 105 ? -5.242 -6.824 0.614 1.00 93.31 105 ARG A N 1
ATOM 844 C CA . ARG A 1 105 ? -3.940 -6.966 1.282 1.00 93.31 105 ARG A CA 1
ATOM 845 C C . ARG A 1 105 ? -2.774 -6.330 0.508 1.00 93.31 105 ARG A C 1
ATOM 847 O O . ARG A 1 105 ? -1.769 -5.967 1.126 1.00 93.31 105 ARG A O 1
ATOM 854 N N . ALA A 1 106 ? -2.892 -6.236 -0.820 1.00 92.94 106 ALA A N 1
ATOM 855 C CA . ALA A 1 106 ? -1.912 -5.608 -1.701 1.00 92.94 106 ALA A CA 1
ATOM 856 C C . ALA A 1 106 ? -2.007 -4.076 -1.641 1.00 92.94 106 ALA A C 1
ATOM 858 O O . ALA A 1 106 ? -0.996 -3.427 -1.391 1.00 92.94 106 ALA A O 1
ATOM 859 N N . GLU A 1 107 ? -3.208 -3.513 -1.774 1.00 95.62 107 GLU A N 1
ATOM 860 C CA . GLU A 1 107 ? -3.478 -2.070 -1.669 1.00 95.62 107 GLU A CA 1
ATOM 861 C C . GLU A 1 107 ? -3.069 -1.503 -0.294 1.00 95.62 107 GLU A C 1
ATOM 863 O O . GLU A 1 107 ? -2.356 -0.506 -0.214 1.00 95.62 107 GLU A O 1
ATOM 868 N N . ASN A 1 108 ? -3.371 -2.208 0.803 1.00 94.88 108 ASN A N 1
ATOM 869 C CA . ASN A 1 108 ? -2.898 -1.852 2.152 1.00 94.88 108 ASN A CA 1
ATOM 870 C C . ASN A 1 108 ? -1.346 -1.778 2.226 1.00 94.88 108 ASN A C 1
ATOM 872 O O . ASN A 1 108 ? -0.756 -0.894 2.849 1.00 94.88 108 ASN A O 1
ATOM 876 N N . MET A 1 109 ? -0.634 -2.661 1.512 1.00 93.12 109 MET A N 1
ATOM 877 C CA . MET A 1 109 ? 0.836 -2.599 1.425 1.00 93.12 109 MET A CA 1
ATOM 878 C C . MET A 1 109 ? 1.349 -1.444 0.559 1.00 93.12 109 MET A C 1
ATOM 880 O O . MET A 1 109 ? 2.454 -0.956 0.814 1.00 93.12 109 MET A O 1
ATOM 884 N N . GLN A 1 110 ? 0.574 -0.988 -0.428 1.00 94.81 110 GLN A N 1
ATOM 885 C CA . GLN A 1 110 ? 0.885 0.206 -1.217 1.00 94.81 110 GLN A CA 1
ATOM 886 C C . GLN A 1 110 ? 0.823 1.464 -0.343 1.00 94.81 110 GLN A C 1
ATOM 888 O O . GLN A 1 110 ? 1.727 2.293 -0.428 1.00 94.81 110 GLN A O 1
ATOM 893 N N . ASN A 1 111 ? -0.120 1.537 0.601 1.00 95.38 111 ASN A N 1
ATOM 894 C CA . ASN A 1 111 ? -0.228 2.647 1.553 1.00 95.38 111 ASN A CA 1
ATOM 895 C C . ASN A 1 111 ? 0.781 2.581 2.727 1.00 95.38 111 ASN A C 1
ATOM 897 O O . ASN A 1 111 ? 0.996 3.549 3.456 1.00 95.38 111 ASN A O 1
ATOM 901 N N . LYS A 1 112 ? 1.470 1.452 2.932 1.00 91.19 112 LYS A N 1
ATOM 902 C CA . LYS A 1 112 ? 2.418 1.300 4.050 1.00 91.19 112 LYS A CA 1
ATOM 903 C C . LYS A 1 112 ? 3.533 2.360 4.013 1.00 91.19 112 LYS A C 1
ATOM 905 O O . LYS A 1 112 ? 4.130 2.598 2.964 1.00 91.19 112 LYS A O 1
ATOM 910 N N . SER A 1 113 ? 3.878 2.951 5.157 1.00 87.12 113 SER A N 1
ATOM 911 C CA . SER A 1 113 ? 5.039 3.845 5.286 1.00 87.12 113 SER A CA 1
ATOM 912 C C . SER A 1 113 ? 6.364 3.167 4.895 1.00 87.12 113 SER A C 1
ATOM 914 O O . SER A 1 113 ? 6.466 1.936 4.813 1.00 87.12 113 SER A O 1
ATOM 916 N N . LYS A 1 114 ? 7.402 3.980 4.645 1.00 84.12 114 LYS A N 1
ATOM 917 C CA . LYS A 1 114 ? 8.773 3.479 4.470 1.00 84.12 114 LYS A CA 1
ATOM 918 C C . LYS A 1 114 ? 9.191 2.606 5.656 1.00 84.12 114 LYS A C 1
ATOM 920 O O . LYS A 1 114 ? 8.713 2.777 6.779 1.00 84.12 114 LYS A O 1
ATOM 925 N N . ARG A 1 115 ? 10.129 1.693 5.416 1.00 78.56 115 ARG A N 1
ATOM 926 C CA . ARG A 1 115 ? 10.847 1.042 6.511 1.00 78.56 115 ARG A CA 1
ATOM 927 C C . ARG A 1 115 ? 11.734 2.084 7.199 1.00 78.56 115 ARG A C 1
ATOM 929 O O . ARG A 1 115 ? 12.230 3.000 6.549 1.00 78.56 115 ARG A O 1
ATOM 936 N N . ILE A 1 116 ? 11.883 1.958 8.515 1.00 71.88 116 ILE A N 1
ATOM 937 C CA . ILE A 1 116 ? 12.838 2.744 9.301 1.00 71.88 116 ILE A CA 1
ATOM 938 C C . ILE A 1 116 ? 14.074 1.857 9.477 1.00 71.88 116 ILE A C 1
ATOM 940 O O . ILE A 1 116 ? 14.311 1.288 10.537 1.00 71.88 116 ILE A O 1
ATOM 944 N N . ASP A 1 117 ? 14.802 1.664 8.379 1.00 65.12 117 ASP A N 1
ATOM 945 C CA . ASP A 1 117 ? 16.162 1.133 8.357 1.00 65.12 117 ASP A CA 1
ATOM 946 C C . ASP A 1 117 ? 17.123 2.206 7.823 1.00 65.12 117 ASP A C 1
ATOM 948 O O . ASP A 1 117 ? 16.736 3.102 7.072 1.00 65.12 117 ASP A O 1
ATOM 952 N N . GLY A 1 118 ? 18.365 2.176 8.311 1.00 56.56 118 GLY A N 1
ATOM 953 C CA . GLY A 1 118 ? 19.265 3.329 8.275 1.00 56.56 118 GLY A CA 1
ATOM 954 C C . GLY A 1 118 ? 19.646 3.856 6.885 1.00 56.56 118 GLY A C 1
ATOM 955 O O . GLY A 1 118 ? 19.663 3.140 5.885 1.00 56.56 118 GLY A O 1
ATOM 956 N N . ASN A 1 119 ? 20.054 5.127 6.875 1.00 60.38 119 ASN A N 1
ATOM 957 C CA . ASN A 1 119 ? 20.666 5.858 5.761 1.00 60.38 119 ASN A CA 1
ATOM 958 C C . ASN A 1 119 ? 19.828 6.123 4.497 1.00 60.38 119 ASN A C 1
ATOM 960 O O . ASN A 1 119 ? 20.363 6.732 3.574 1.00 60.38 119 ASN A O 1
ATOM 964 N N . ASN A 1 120 ? 18.548 5.741 4.428 1.00 66.88 120 ASN A N 1
ATOM 965 C CA . ASN A 1 120 ? 17.678 6.201 3.342 1.00 66.88 120 ASN A CA 1
ATOM 966 C C . ASN A 1 120 ? 16.337 6.753 3.845 1.00 66.88 120 ASN A C 1
ATOM 968 O O . ASN A 1 120 ? 15.565 6.081 4.528 1.00 66.88 120 ASN A O 1
ATOM 972 N N . SER A 1 121 ? 16.045 7.998 3.479 1.00 80.56 121 SER A N 1
ATOM 973 C CA . SER A 1 121 ? 14.849 8.722 3.902 1.00 80.56 121 SER A CA 1
ATOM 974 C C . SER A 1 121 ? 13.601 8.396 3.077 1.00 80.56 121 SER A C 1
ATOM 976 O O . SER A 1 121 ? 12.511 8.747 3.535 1.00 80.56 121 SER A O 1
ATOM 978 N N . TYR A 1 122 ? 13.721 7.705 1.939 1.00 91.69 122 TYR A N 1
ATOM 979 C CA . TYR A 1 122 ? 12.642 7.588 0.953 1.00 91.69 122 TYR A CA 1
ATOM 980 C C . TYR A 1 122 ? 12.157 6.153 0.696 1.00 91.69 122 TYR A C 1
ATOM 982 O O . TYR A 1 122 ? 12.936 5.215 0.515 1.00 91.69 122 TYR A O 1
ATOM 990 N N . LYS A 1 123 ? 10.831 5.991 0.638 1.00 92.56 123 LYS A N 1
ATOM 991 C CA . LYS A 1 123 ? 10.134 4.767 0.234 1.00 92.56 123 LYS A CA 1
ATOM 992 C C . LYS A 1 123 ? 10.464 4.423 -1.221 1.00 92.56 123 LYS A C 1
ATOM 994 O O . LYS A 1 123 ? 10.531 5.305 -2.067 1.00 92.56 123 LYS A O 1
ATOM 999 N N . GLY A 1 124 ? 10.669 3.131 -1.494 1.00 92.56 124 GLY A N 1
ATOM 1000 C CA . GLY A 1 124 ? 10.954 2.603 -2.836 1.00 92.56 124 GLY A CA 1
ATOM 1001 C C . GLY A 1 124 ? 12.373 2.852 -3.358 1.00 92.56 124 GLY A C 1
ATOM 1002 O O . GLY A 1 124 ? 12.771 2.246 -4.354 1.00 92.56 124 GLY A O 1
ATOM 1003 N N . VAL A 1 125 ? 13.155 3.680 -2.665 1.00 93.25 125 VAL A N 1
ATOM 1004 C CA . VAL A 1 125 ? 14.555 3.971 -2.983 1.00 93.25 125 VAL A CA 1
ATOM 1005 C C . VAL A 1 125 ? 15.483 3.031 -2.198 1.00 93.25 125 VAL A C 1
ATOM 1007 O O . VAL A 1 125 ? 15.163 2.589 -1.091 1.00 93.25 125 VAL A O 1
ATOM 1010 N N . HIS A 1 126 ? 16.655 2.722 -2.750 1.00 91.38 126 HIS A N 1
ATOM 1011 C CA . HIS A 1 126 ? 17.706 1.967 -2.069 1.00 91.38 126 HIS A CA 1
ATOM 1012 C C . HIS A 1 126 ? 19.100 2.454 -2.488 1.00 91.38 126 HIS A C 1
ATOM 1014 O O . HIS A 1 126 ? 19.382 2.566 -3.681 1.00 91.38 126 HIS A O 1
ATOM 1020 N N . HIS A 1 127 ? 19.984 2.721 -1.524 1.00 91.62 127 HIS A N 1
ATOM 1021 C CA . HIS A 1 127 ? 21.360 3.148 -1.790 1.00 91.62 127 HIS A CA 1
ATOM 1022 C C . HIS A 1 127 ? 22.259 1.945 -2.128 1.00 91.62 127 HIS A C 1
ATOM 1024 O O . HIS A 1 127 ? 22.435 1.034 -1.314 1.00 91.62 127 HIS A O 1
ATOM 1030 N N . ARG A 1 128 ? 22.853 1.928 -3.327 1.00 89.50 128 ARG A N 1
ATOM 1031 C CA . ARG A 1 128 ? 23.731 0.846 -3.792 1.00 89.50 128 ARG A CA 1
ATOM 1032 C C . ARG A 1 128 ? 25.187 1.130 -3.417 1.00 89.50 128 ARG A C 1
ATOM 1034 O O . ARG A 1 128 ? 25.918 1.729 -4.201 1.00 89.50 128 ARG A O 1
ATOM 1041 N N . LYS A 1 129 ? 25.631 0.602 -2.270 1.00 87.88 129 LYS A N 1
ATOM 1042 C CA . LYS A 1 129 ? 26.997 0.789 -1.725 1.00 87.88 129 LYS A CA 1
ATOM 1043 C C . LYS A 1 129 ? 28.142 0.630 -2.742 1.00 87.88 129 LYS A C 1
ATOM 1045 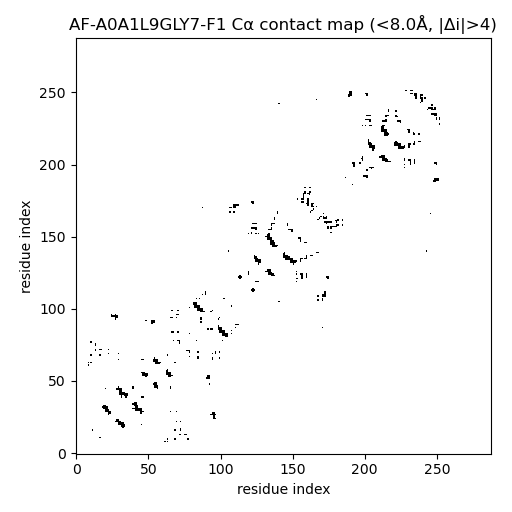O O . LYS A 1 129 ? 29.094 1.388 -2.677 1.00 87.88 129 LYS A O 1
ATOM 1050 N N . ILE A 1 130 ? 28.048 -0.328 -3.673 1.00 88.38 130 ILE A N 1
ATOM 1051 C CA . ILE A 1 130 ? 29.098 -0.606 -4.677 1.00 88.38 130 ILE A CA 1
ATOM 1052 C C . ILE A 1 130 ? 29.258 0.546 -5.684 1.00 88.38 130 ILE A C 1
ATOM 1054 O O . ILE A 1 130 ? 30.357 0.800 -6.156 1.00 88.38 130 ILE A O 1
ATOM 1058 N N . SER A 1 131 ? 28.164 1.226 -6.034 1.00 88.19 131 SER A N 1
ATOM 1059 C CA . SER A 1 131 ? 28.143 2.264 -7.073 1.00 88.19 131 SER A CA 1
ATOM 1060 C C . SER A 1 131 ? 27.954 3.686 -6.539 1.00 88.19 131 SER A C 1
ATOM 1062 O O . SER A 1 131 ? 27.953 4.612 -7.336 1.00 88.19 131 SER A O 1
ATOM 1064 N N . GLY A 1 132 ? 27.654 3.871 -5.249 1.00 88.88 132 GLY A N 1
ATOM 1065 C CA . GLY A 1 132 ? 27.227 5.156 -4.662 1.00 88.88 132 GLY A CA 1
ATOM 1066 C C . GLY A 1 132 ? 25.833 5.651 -5.099 1.00 88.88 132 GLY A C 1
ATOM 1067 O O . GLY A 1 132 ? 25.219 6.468 -4.424 1.00 88.88 132 GLY A O 1
ATOM 1068 N N . ARG A 1 133 ? 25.298 5.134 -6.213 1.00 92.50 133 ARG A N 1
ATOM 1069 C CA . ARG A 1 133 ? 24.000 5.530 -6.789 1.00 92.50 133 ARG A CA 1
ATOM 1070 C C . ARG A 1 133 ? 22.789 5.005 -6.001 1.00 92.50 133 ARG A C 1
ATOM 1072 O O . ARG A 1 133 ? 22.839 3.956 -5.352 1.00 92.50 133 ARG A O 1
ATOM 1079 N N . TYR A 1 134 ? 21.658 5.685 -6.145 1.00 93.12 134 TYR A N 1
ATOM 1080 C CA . TYR A 1 134 ? 20.359 5.346 -5.564 1.00 93.12 134 TYR A CA 1
ATOM 1081 C C . TYR A 1 134 ? 19.455 4.689 -6.607 1.00 93.12 134 TYR A C 1
ATOM 1083 O O . TYR A 1 134 ? 19.200 5.255 -7.664 1.00 93.12 134 TYR A O 1
ATOM 1091 N N . SER A 1 135 ? 18.937 3.493 -6.328 1.00 92.25 135 SER A N 1
ATOM 1092 C CA . SER A 1 135 ? 17.981 2.820 -7.213 1.00 92.25 135 SER A CA 1
ATOM 1093 C C . SER A 1 135 ? 16.551 2.994 -6.737 1.00 92.25 135 SER A C 1
ATOM 1095 O O . SER A 1 135 ? 16.268 2.685 -5.579 1.00 92.25 135 SER A O 1
ATOM 1097 N N . ALA A 1 136 ? 15.655 3.396 -7.635 1.00 93.69 136 ALA A N 1
ATOM 1098 C CA . ALA A 1 136 ? 14.221 3.453 -7.380 1.00 93.69 136 ALA A CA 1
ATOM 1099 C C . ALA A 1 136 ? 13.524 2.188 -7.905 1.00 93.69 136 ALA A C 1
ATOM 1101 O O . ALA A 1 136 ? 13.871 1.653 -8.963 1.00 93.69 136 ALA A O 1
ATOM 1102 N N . SER A 1 137 ? 12.531 1.691 -7.169 1.00 93.00 137 SER A N 1
ATOM 1103 C CA . SER A 1 137 ? 11.684 0.578 -7.601 1.00 93.00 137 SER A CA 1
ATOM 1104 C C . SER A 1 137 ? 10.321 0.599 -6.918 1.00 93.00 137 SER A C 1
ATOM 1106 O O . SER A 1 137 ? 10.197 1.039 -5.775 1.00 93.00 137 SER A O 1
ATOM 1108 N N . ILE A 1 138 ? 9.308 0.069 -7.597 1.00 93.50 138 ILE A N 1
ATOM 1109 C CA . ILE A 1 138 ? 7.938 -0.032 -7.093 1.00 93.50 138 ILE A CA 1
ATOM 1110 C C . ILE A 1 138 ? 7.411 -1.456 -7.252 1.00 93.50 138 ILE A C 1
ATOM 1112 O O . ILE A 1 138 ? 7.723 -2.132 -8.227 1.00 93.50 138 ILE A O 1
ATOM 1116 N N . THR A 1 139 ? 6.622 -1.935 -6.288 1.00 92.31 139 THR A N 1
ATOM 1117 C CA . THR A 1 139 ? 5.940 -3.230 -6.403 1.00 92.31 139 THR A CA 1
ATOM 1118 C C . THR A 1 139 ? 4.509 -3.021 -6.884 1.00 92.31 139 THR A C 1
ATOM 1120 O O . THR A 1 139 ? 3.750 -2.302 -6.235 1.00 92.31 139 THR A O 1
ATOM 1123 N N . TYR A 1 140 ? 4.123 -3.667 -7.981 1.00 89.88 140 TYR A N 1
ATOM 1124 C CA . TYR A 1 140 ? 2.767 -3.640 -8.533 1.00 89.88 140 TYR A CA 1
ATOM 1125 C C . TYR A 1 140 ? 2.387 -5.030 -9.068 1.00 89.88 140 TYR A C 1
ATOM 1127 O O . TYR A 1 140 ? 3.229 -5.726 -9.629 1.00 89.88 140 TYR A O 1
ATOM 1135 N N . ASN A 1 141 ? 1.151 -5.481 -8.818 1.00 86.25 141 ASN A N 1
ATOM 1136 C CA . ASN A 1 141 ? 0.649 -6.828 -9.154 1.00 86.25 141 ASN A CA 1
ATOM 1137 C C . ASN A 1 141 ? 1.616 -7.991 -8.824 1.00 86.25 141 ASN A C 1
ATOM 1139 O O . ASN A 1 141 ? 1.747 -8.958 -9.568 1.00 86.25 141 ASN A O 1
ATOM 1143 N N . GLY A 1 142 ? 2.308 -7.892 -7.681 1.00 84.31 142 GLY A N 1
ATOM 1144 C CA . GLY A 1 142 ? 3.266 -8.900 -7.204 1.00 84.31 142 GLY A CA 1
ATOM 1145 C C . GLY A 1 142 ? 4.662 -8.838 -7.840 1.00 84.31 142 GLY A C 1
ATOM 1146 O O . GLY A 1 142 ? 5.529 -9.620 -7.456 1.00 84.31 142 GLY A O 1
ATOM 1147 N N . GLU A 1 143 ? 4.917 -7.907 -8.760 1.00 82.81 143 GLU A N 1
ATOM 1148 C CA . GLU A 1 143 ? 6.212 -7.715 -9.418 1.00 82.81 143 GLU A CA 1
ATOM 1149 C C . GLU A 1 143 ? 6.906 -6.426 -8.976 1.00 82.81 143 GLU A C 1
ATOM 1151 O O . GLU A 1 143 ? 6.263 -5.406 -8.750 1.00 82.81 143 GLU A O 1
ATOM 1156 N N . GLN A 1 144 ? 8.237 -6.465 -8.875 1.00 87.25 144 GLN A N 1
ATOM 1157 C CA . GLN A 1 144 ? 9.069 -5.285 -8.662 1.00 87.25 144 GLN A CA 1
ATOM 1158 C C . GLN A 1 144 ? 9.478 -4.671 -10.009 1.00 87.25 144 GLN A C 1
ATOM 1160 O O . GLN A 1 144 ? 10.324 -5.211 -10.721 1.00 87.25 144 GLN A O 1
ATOM 1165 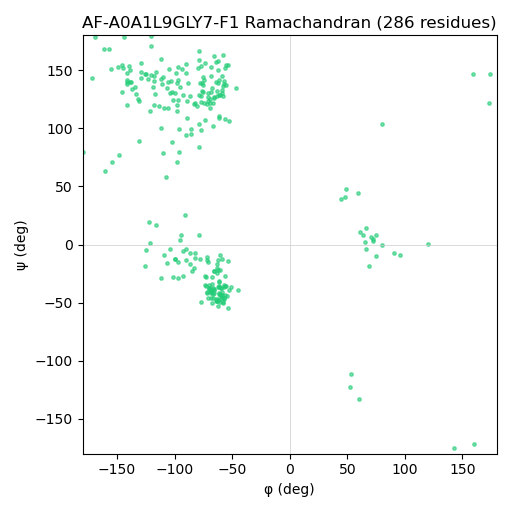N N . ILE A 1 145 ? 8.907 -3.513 -10.325 1.00 88.31 145 ILE A N 1
ATOM 1166 C CA . ILE A 1 145 ? 9.279 -2.669 -11.457 1.00 88.31 145 ILE A CA 1
ATOM 1167 C C . ILE A 1 145 ? 10.478 -1.814 -11.026 1.00 88.31 145 ILE A C 1
ATOM 1169 O O . ILE A 1 145 ? 10.401 -1.059 -10.054 1.00 88.31 145 ILE A O 1
ATOM 1173 N N . ALA A 1 146 ? 11.602 -1.938 -11.731 1.00 90.00 146 ALA A N 1
ATOM 1174 C CA . ALA A 1 146 ? 12.749 -1.052 -11.550 1.00 90.00 146 ALA A CA 1
ATOM 1175 C C . ALA A 1 146 ? 12.491 0.277 -12.273 1.00 90.00 146 ALA A C 1
ATOM 1177 O O . ALA A 1 146 ? 12.161 0.269 -13.457 1.00 90.00 146 ALA A O 1
ATOM 1178 N N . LEU A 1 147 ? 12.661 1.392 -11.562 1.00 90.25 147 LEU A N 1
ATOM 1179 C CA . LEU A 1 147 ? 12.400 2.743 -12.069 1.00 90.25 147 LEU A CA 1
ATOM 1180 C C . LEU A 1 147 ? 13.677 3.472 -12.507 1.00 90.25 147 LEU A C 1
ATOM 1182 O O . LEU A 1 147 ? 13.585 4.484 -13.174 1.00 90.25 147 LEU A O 1
ATOM 1186 N N . GLY A 1 148 ? 14.865 2.960 -12.167 1.00 88.31 148 GLY A N 1
ATOM 1187 C CA . GLY A 1 148 ? 16.141 3.534 -12.602 1.00 88.31 148 GLY A CA 1
ATOM 1188 C C . GLY A 1 148 ? 17.231 3.478 -11.532 1.00 88.31 148 GLY A C 1
ATOM 1189 O O . GLY A 1 148 ? 17.049 2.900 -10.456 1.00 88.31 148 GLY A O 1
ATOM 1190 N N . ASN A 1 149 ? 18.384 4.074 -11.845 1.00 91.06 149 ASN A N 1
ATOM 1191 C CA . ASN A 1 149 ? 19.449 4.364 -10.883 1.00 91.06 149 ASN A CA 1
ATOM 1192 C C . ASN A 1 149 ? 19.921 5.806 -11.102 1.00 91.06 149 ASN A C 1
ATOM 1194 O O . ASN A 1 149 ? 20.249 6.168 -12.232 1.00 91.06 149 ASN A O 1
ATOM 1198 N N . TYR A 1 150 ? 19.986 6.570 -10.020 1.00 91.50 150 TYR A N 1
ATOM 1199 C CA . TYR A 1 150 ? 20.150 8.021 -9.982 1.00 91.50 150 TYR A CA 1
ATOM 1200 C C . TYR A 1 150 ? 21.285 8.395 -9.036 1.00 91.50 150 TYR A C 1
ATOM 1202 O O . TYR A 1 150 ? 21.605 7.638 -8.118 1.00 91.50 150 TYR A O 1
ATOM 1210 N N . ASP A 1 151 ? 21.882 9.565 -9.222 1.00 90.81 151 ASP A N 1
ATOM 1211 C CA . ASP A 1 151 ? 22.976 10.028 -8.357 1.00 90.81 151 ASP A CA 1
ATOM 1212 C C . ASP A 1 151 ? 22.458 10.683 -7.067 1.00 90.81 151 ASP A C 1
ATOM 1214 O O . ASP A 1 151 ? 23.152 10.696 -6.054 1.00 90.81 151 ASP A O 1
ATOM 1218 N N . SER A 1 152 ? 21.195 11.127 -7.063 1.00 92.81 152 SER A N 1
ATOM 1219 C CA . SER A 1 152 ? 20.518 11.697 -5.896 1.00 92.81 152 SER A CA 1
ATOM 1220 C C . SER A 1 152 ? 19.409 10.792 -5.352 1.00 92.81 152 SER A C 1
ATOM 1222 O O . SER A 1 152 ? 18.578 10.262 -6.093 1.00 92.81 152 SER A O 1
ATOM 1224 N N . ALA A 1 153 ? 19.345 10.682 -4.022 1.00 93.25 153 ALA A N 1
ATOM 1225 C CA . ALA A 1 153 ? 18.251 10.024 -3.310 1.00 93.25 153 ALA A CA 1
ATOM 1226 C C . ALA A 1 153 ? 16.900 10.721 -3.548 1.00 93.25 153 ALA A C 1
ATOM 1228 O O . ALA A 1 153 ? 15.876 10.049 -3.657 1.00 93.25 153 ALA A O 1
ATOM 1229 N N . LEU A 1 154 ? 16.913 12.057 -3.648 1.00 93.69 154 LEU A N 1
ATOM 1230 C CA . LEU A 1 154 ? 15.726 12.886 -3.866 1.00 93.69 154 LEU A CA 1
ATOM 1231 C C . LEU A 1 154 ? 15.147 12.673 -5.271 1.00 93.69 154 LEU A C 1
ATOM 1233 O O . LEU A 1 154 ? 13.937 12.548 -5.424 1.00 93.69 154 LEU A O 1
ATOM 1237 N N . GLU A 1 155 ? 16.004 12.558 -6.286 1.00 94.00 155 GLU A N 1
ATOM 1238 C CA . GLU A 1 155 ? 15.573 12.263 -7.656 1.00 94.00 155 GLU A CA 1
ATOM 1239 C C . GLU A 1 155 ? 14.976 10.854 -7.770 1.00 94.00 155 GLU A C 1
ATOM 1241 O O . GLU A 1 155 ? 13.876 10.683 -8.296 1.00 94.00 155 GLU A O 1
ATOM 1246 N N . ALA A 1 156 ? 15.645 9.853 -7.189 1.00 94.38 156 ALA A N 1
ATOM 1247 C CA . ALA A 1 156 ? 15.111 8.495 -7.104 1.00 94.38 156 ALA A CA 1
ATOM 1248 C C . ALA A 1 156 ? 13.742 8.453 -6.391 1.00 94.38 156 ALA A C 1
ATOM 1250 O O . ALA A 1 156 ? 12.871 7.659 -6.754 1.00 94.38 156 ALA A O 1
ATOM 1251 N N . ALA A 1 157 ? 13.540 9.309 -5.385 1.00 95.25 157 ALA A N 1
ATOM 1252 C CA . ALA A 1 157 ? 12.279 9.432 -4.664 1.00 95.25 157 ALA A CA 1
ATOM 1253 C C . ALA A 1 157 ? 11.190 10.147 -5.479 1.00 95.25 157 ALA A C 1
ATOM 1255 O O . ALA A 1 157 ? 10.036 9.738 -5.407 1.00 95.25 157 ALA A O 1
ATOM 1256 N N . ALA A 1 158 ? 11.537 11.141 -6.299 1.00 95.38 158 ALA A N 1
ATOM 1257 C CA . ALA A 1 158 ? 10.590 11.829 -7.178 1.00 95.38 158 ALA A CA 1
ATOM 1258 C C . ALA A 1 158 ? 10.051 10.894 -8.277 1.00 95.38 158 ALA A C 1
ATOM 1260 O O . ALA A 1 158 ? 8.842 10.814 -8.497 1.00 95.38 158 ALA A O 1
ATOM 1261 N N . PHE A 1 159 ? 10.926 10.085 -8.888 1.00 95.44 159 PHE A N 1
ATOM 1262 C CA . PHE A 1 159 ? 10.502 9.006 -9.790 1.00 95.44 159 PHE A CA 1
ATOM 1263 C C . PHE A 1 159 ? 9.637 7.954 -9.087 1.00 95.44 159 PHE A C 1
ATOM 1265 O O . PHE A 1 159 ? 8.693 7.431 -9.683 1.00 95.44 159 PHE A O 1
ATOM 1272 N N . TYR A 1 160 ? 9.928 7.641 -7.819 1.00 95.88 160 TYR A N 1
ATOM 1273 C CA . TYR A 1 160 ? 9.062 6.766 -7.033 1.00 95.88 160 TYR A CA 1
ATOM 1274 C C . TYR A 1 160 ? 7.685 7.389 -6.771 1.00 95.88 160 TYR A C 1
ATOM 1276 O O . TYR A 1 160 ? 6.689 6.681 -6.873 1.00 95.88 160 TYR A O 1
ATOM 1284 N N . ASP A 1 161 ? 7.613 8.683 -6.458 1.00 96.06 161 ASP A N 1
ATOM 1285 C CA . ASP A 1 161 ? 6.359 9.386 -6.168 1.00 96.06 161 ASP A CA 1
ATOM 1286 C C . ASP A 1 161 ? 5.446 9.414 -7.401 1.00 96.06 161 ASP A C 1
ATOM 1288 O O . ASP A 1 161 ? 4.285 9.006 -7.308 1.00 96.06 161 ASP A O 1
ATOM 1292 N N . ALA A 1 162 ? 5.992 9.766 -8.571 1.00 95.19 162 ALA A N 1
ATOM 1293 C CA . ALA A 1 162 ? 5.286 9.675 -9.850 1.00 95.19 162 ALA A CA 1
ATOM 1294 C C . ALA A 1 162 ? 4.778 8.244 -10.120 1.00 95.19 162 ALA A C 1
ATOM 1296 O O . ALA A 1 162 ? 3.624 8.042 -10.503 1.00 95.19 162 ALA A O 1
ATOM 1297 N N . ALA A 1 163 ? 5.608 7.228 -9.854 1.00 94.75 163 ALA A N 1
ATOM 1298 C CA . ALA A 1 163 ? 5.233 5.832 -10.057 1.00 94.75 163 ALA A CA 1
ATOM 1299 C C . ALA A 1 163 ? 4.177 5.355 -9.052 1.00 94.75 163 ALA A C 1
ATOM 1301 O O . ALA A 1 163 ? 3.279 4.600 -9.419 1.00 94.75 163 ALA A O 1
ATOM 1302 N N . ALA A 1 164 ? 4.239 5.801 -7.798 1.00 95.50 164 ALA A N 1
ATOM 1303 C CA . ALA A 1 164 ? 3.226 5.502 -6.798 1.00 95.50 164 ALA A CA 1
ATOM 1304 C C . ALA A 1 164 ? 1.873 6.083 -7.224 1.00 95.50 164 ALA A C 1
ATOM 1306 O O . ALA A 1 164 ? 0.887 5.351 -7.231 1.00 95.50 164 ALA A O 1
ATOM 1307 N N . ILE A 1 165 ? 1.834 7.342 -7.670 1.00 94.12 165 ILE A N 1
ATOM 1308 C CA . ILE A 1 165 ? 0.614 7.969 -8.198 1.00 94.12 165 ILE A CA 1
ATOM 1309 C C . ILE A 1 165 ? 0.066 7.166 -9.389 1.00 94.12 165 ILE A C 1
ATOM 1311 O O . ILE A 1 165 ? -1.103 6.784 -9.373 1.00 94.12 165 ILE A O 1
ATOM 1315 N N . LYS A 1 166 ? 0.915 6.826 -10.371 1.00 93.12 166 LYS A N 1
ATOM 1316 C CA . LYS A 1 166 ? 0.521 6.067 -11.571 1.00 93.12 166 LYS A CA 1
ATOM 1317 C C . LYS A 1 166 ? -0.005 4.662 -11.254 1.00 93.12 166 LYS A C 1
ATOM 1319 O O . LYS A 1 166 ? -1.079 4.306 -11.721 1.00 93.12 166 LYS A O 1
ATOM 1324 N N . PHE A 1 167 ? 0.742 3.855 -10.495 1.00 92.69 167 PHE A N 1
ATOM 1325 C CA . PHE A 1 167 ? 0.452 2.425 -10.303 1.00 92.69 167 PHE A CA 1
ATOM 1326 C C . PHE A 1 167 ? -0.405 2.111 -9.066 1.00 92.69 167 PHE A C 1
ATOM 1328 O O . PHE A 1 167 ? -1.064 1.075 -9.030 1.00 92.69 167 PHE A O 1
ATOM 1335 N N . HIS A 1 168 ? -0.364 2.932 -8.012 1.00 94.19 168 HIS A N 1
ATOM 1336 C CA . HIS A 1 168 ? -1.099 2.686 -6.755 1.00 94.19 168 HIS A CA 1
ATOM 1337 C C . HIS A 1 168 ? -2.309 3.615 -6.586 1.00 94.19 168 HIS A C 1
ATOM 1339 O O . HIS A 1 168 ? -3.191 3.328 -5.771 1.00 94.19 168 HIS A O 1
ATOM 1345 N N . GLY A 1 169 ? -2.385 4.709 -7.354 1.00 93.44 169 GLY A N 1
ATOM 1346 C CA . GLY A 1 169 ? -3.525 5.626 -7.374 1.00 93.44 169 GLY A CA 1
ATOM 1347 C C . GLY A 1 169 ? -3.904 6.101 -5.971 1.00 93.44 169 GLY A C 1
ATOM 1348 O O . GLY A 1 169 ? -3.073 6.614 -5.227 1.00 93.44 169 GLY A O 1
ATOM 1349 N N . LYS A 1 170 ? -5.155 5.865 -5.559 1.00 94.69 170 LYS A N 1
ATOM 1350 C CA . LYS A 1 170 ? -5.653 6.252 -4.225 1.00 94.69 170 LYS A CA 1
ATOM 1351 C C . LYS A 1 170 ? -4.900 5.610 -3.046 1.00 94.69 170 LYS A C 1
ATOM 1353 O O . LYS A 1 170 ? -4.974 6.137 -1.940 1.00 94.69 170 LYS A O 1
ATOM 1358 N N . PHE A 1 171 ? -4.206 4.487 -3.249 1.00 95.56 171 PHE A N 1
ATOM 1359 C CA . PHE A 1 171 ? -3.400 3.811 -2.220 1.00 95.56 171 PHE A CA 1
ATOM 1360 C C . PHE A 1 171 ? -1.913 4.194 -2.269 1.00 95.56 171 PHE A C 1
ATOM 1362 O O . PHE A 1 171 ? -1.111 3.646 -1.511 1.00 95.56 171 PHE A O 1
ATOM 1369 N N . ALA A 1 172 ? -1.529 5.122 -3.149 1.00 94.25 172 ALA A N 1
ATOM 1370 C CA . ALA A 1 172 ? -0.170 5.626 -3.234 1.00 94.25 172 ALA A CA 1
ATOM 1371 C C . ALA A 1 172 ? 0.261 6.280 -1.919 1.00 94.25 172 ALA A C 1
ATOM 1373 O O . ALA A 1 172 ? -0.391 7.195 -1.421 1.00 94.25 172 ALA A O 1
ATOM 1374 N N . ARG A 1 173 ? 1.422 5.869 -1.401 1.00 93.06 173 ARG A N 1
ATOM 1375 C CA . ARG A 1 173 ? 2.139 6.639 -0.381 1.00 93.06 173 ARG A CA 1
ATOM 1376 C C . ARG A 1 173 ? 3.433 7.186 -0.953 1.00 93.06 173 ARG A C 1
ATOM 1378 O O . ARG A 1 173 ? 4.424 6.460 -1.045 1.00 93.06 173 ARG A O 1
ATOM 1385 N N . HIS A 1 174 ? 3.374 8.458 -1.322 1.00 90.88 174 HIS A N 1
ATOM 1386 C CA . HIS A 1 174 ? 4.483 9.268 -1.810 1.00 90.88 174 HIS A CA 1
ATOM 1387 C C . HIS A 1 174 ? 5.385 9.762 -0.664 1.00 90.88 174 HIS A C 1
ATOM 1389 O O . HIS A 1 174 ? 5.054 9.670 0.522 1.00 90.88 174 HIS A O 1
ATOM 1395 N N . ASN A 1 175 ? 6.554 10.269 -1.040 1.00 90.94 175 ASN A N 1
ATOM 1396 C CA . ASN A 1 175 ? 7.605 10.787 -0.176 1.00 90.94 175 ASN A CA 1
ATOM 1397 C C . ASN A 1 175 ? 7.516 12.302 0.063 1.00 90.94 175 ASN A C 1
ATOM 1399 O O . ASN A 1 175 ? 8.290 12.812 0.870 1.00 90.94 175 ASN A O 1
ATOM 1403 N N . ASN A 1 176 ? 6.595 13.004 -0.611 1.00 89.81 176 ASN A N 1
ATOM 1404 C CA . ASN A 1 176 ? 6.480 14.470 -0.606 1.00 89.81 176 ASN A CA 1
ATOM 1405 C C . ASN A 1 176 ? 7.753 15.165 -1.112 1.00 89.81 176 ASN A C 1
ATOM 1407 O O . ASN A 1 176 ? 8.213 16.139 -0.525 1.00 89.81 176 ASN A O 1
ATOM 1411 N N . THR A 1 177 ? 8.335 14.665 -2.205 1.00 89.69 177 THR A N 1
ATOM 1412 C CA . THR A 1 177 ? 9.545 15.268 -2.795 1.00 89.69 177 THR A CA 1
ATOM 1413 C C . THR A 1 177 ? 9.341 16.672 -3.368 1.00 89.69 177 THR A C 1
ATOM 1415 O O . THR A 1 177 ? 10.313 17.411 -3.487 1.00 89.69 177 THR A O 1
ATOM 1418 N N . GLY A 1 178 ? 8.106 17.044 -3.728 1.00 91.19 178 GLY A N 1
ATOM 1419 C CA . GLY A 1 178 ? 7.785 18.337 -4.349 1.00 91.19 178 GLY A CA 1
ATOM 1420 C C . GLY A 1 178 ? 8.239 18.474 -5.808 1.00 91.19 178 GLY A C 1
ATOM 1421 O O . GLY A 1 178 ? 8.084 19.541 -6.391 1.00 91.19 178 GLY A O 1
ATOM 1422 N N . ILE A 1 179 ? 8.786 17.408 -6.401 1.00 91.38 179 ILE A N 1
ATOM 1423 C CA . ILE A 1 179 ? 9.284 17.380 -7.779 1.00 91.38 179 ILE A CA 1
ATOM 1424 C C . ILE A 1 179 ? 8.334 16.514 -8.605 1.00 91.38 179 ILE A C 1
ATOM 1426 O O . ILE A 1 179 ? 8.220 15.314 -8.354 1.00 91.38 179 ILE A O 1
ATOM 1430 N N . ASP A 1 180 ? 7.683 17.103 -9.607 1.00 92.62 180 ASP A N 1
ATOM 1431 C CA . ASP A 1 180 ? 6.913 16.327 -10.575 1.00 92.62 180 ASP A CA 1
ATOM 1432 C C . ASP A 1 180 ? 7.854 15.654 -11.589 1.00 92.62 180 ASP A C 1
ATOM 1434 O O . ASP A 1 180 ? 8.647 16.310 -12.261 1.00 92.62 180 ASP A O 1
ATOM 1438 N N . ARG A 1 181 ? 7.768 14.323 -11.678 1.00 93.12 181 ARG A N 1
ATOM 1439 C CA . ARG A 1 181 ? 8.462 13.479 -12.667 1.00 93.12 181 ARG A CA 1
ATOM 1440 C C . ARG A 1 181 ? 7.469 12.644 -13.486 1.00 93.12 181 ARG A C 1
ATOM 1442 O O . ARG A 1 181 ? 7.855 11.642 -14.079 1.00 93.12 181 ARG A O 1
ATOM 1449 N N . SER A 1 182 ? 6.191 13.031 -13.514 1.00 90.19 182 SER A N 1
ATOM 1450 C CA . SER A 1 182 ? 5.109 12.336 -14.225 1.00 90.19 182 SER A CA 1
ATOM 1451 C C . SER A 1 182 ? 5.438 12.105 -15.701 1.00 90.19 182 SER A C 1
ATOM 1453 O O . SER A 1 182 ? 5.467 10.961 -16.145 1.00 90.19 182 SER A O 1
ATOM 1455 N N . LYS A 1 183 ? 5.780 13.165 -16.443 1.00 89.69 183 LYS A N 1
ATOM 1456 C CA . LYS A 1 183 ? 6.142 13.072 -17.865 1.00 89.69 183 LYS A CA 1
ATOM 1457 C C . LYS A 1 183 ? 7.366 12.182 -18.103 1.00 89.69 183 LYS A C 1
ATOM 1459 O O . LYS A 1 183 ? 7.308 11.277 -18.927 1.00 89.69 183 LYS A O 1
ATOM 1464 N N . GLU A 1 184 ? 8.445 12.398 -17.350 1.00 88.88 184 GLU A N 1
ATOM 1465 C CA . GLU A 1 184 ? 9.673 11.598 -17.466 1.00 88.88 184 GLU A CA 1
ATOM 1466 C C . GLU A 1 184 ? 9.435 10.117 -17.140 1.00 88.88 184 GLU A C 1
ATOM 1468 O O . GLU A 1 184 ? 10.076 9.238 -17.717 1.00 88.88 184 GLU A O 1
ATOM 1473 N N . LEU A 1 185 ? 8.495 9.823 -16.235 1.00 88.69 185 LEU A N 1
ATOM 1474 C CA . LEU A 1 185 ? 8.049 8.464 -15.971 1.00 88.69 185 LEU A CA 1
ATOM 1475 C C . LEU A 1 185 ? 7.269 7.883 -17.157 1.00 88.69 185 LEU A C 1
ATOM 1477 O O . LEU A 1 185 ? 7.541 6.742 -17.515 1.00 88.69 185 LEU A O 1
ATOM 1481 N N . GLU A 1 186 ? 6.325 8.606 -17.768 1.00 86.88 186 GLU A N 1
ATOM 1482 C CA . GLU A 1 186 ? 5.626 8.111 -18.968 1.00 86.88 186 GLU A CA 1
ATOM 1483 C C . GLU A 1 186 ? 6.626 7.824 -20.102 1.00 86.88 186 GLU A C 1
ATOM 1485 O O . GLU A 1 186 ? 6.603 6.731 -20.673 1.00 86.88 186 GLU A O 1
ATOM 1490 N N . ASP A 1 187 ? 7.569 8.740 -20.351 1.00 83.56 187 ASP A N 1
ATOM 1491 C CA . ASP A 1 187 ? 8.647 8.576 -21.335 1.00 83.56 187 ASP A CA 1
ATOM 1492 C C . ASP A 1 187 ? 9.519 7.338 -21.011 1.00 83.56 187 ASP A C 1
ATOM 1494 O O . ASP A 1 187 ? 9.809 6.517 -21.886 1.00 83.56 187 ASP A O 1
ATOM 1498 N N . PHE A 1 188 ? 9.875 7.129 -19.736 1.00 82.94 188 PHE A N 1
ATOM 1499 C CA . PHE A 1 188 ? 10.605 5.942 -19.266 1.00 82.94 188 PHE A CA 1
ATOM 1500 C C . PHE A 1 188 ? 9.802 4.636 -19.404 1.00 82.94 188 PHE A C 1
ATOM 1502 O O . PHE A 1 188 ? 10.359 3.585 -19.737 1.00 82.94 188 PHE A O 1
ATOM 1509 N N . LEU A 1 189 ? 8.494 4.662 -19.139 1.00 80.44 189 LEU A N 1
ATOM 1510 C CA . LEU A 1 189 ? 7.627 3.489 -19.260 1.00 80.44 189 LEU A CA 1
ATOM 1511 C C . LEU A 1 189 ? 7.419 3.105 -20.731 1.00 80.44 189 LEU A C 1
ATOM 1513 O O . LEU A 1 189 ? 7.449 1.907 -21.040 1.00 80.44 189 LEU A O 1
ATOM 1517 N N . ALA A 1 190 ? 7.296 4.101 -21.614 1.00 74.75 190 ALA A N 1
ATOM 1518 C CA . ALA A 1 190 ? 7.228 3.945 -23.063 1.00 74.75 190 ALA A CA 1
ATOM 1519 C C . ALA A 1 190 ? 8.563 3.497 -23.687 1.00 74.75 190 ALA A C 1
ATOM 1521 O O . ALA A 1 190 ? 8.557 2.730 -24.652 1.00 74.75 190 ALA A O 1
ATOM 1522 N N . 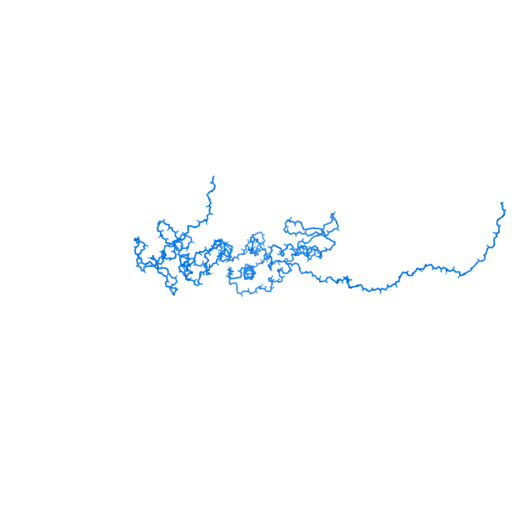ASN A 1 191 ? 9.712 3.937 -23.154 1.00 68.75 191 ASN A N 1
ATOM 1523 C CA . ASN A 1 191 ? 11.019 3.594 -23.721 1.00 68.75 191 ASN A CA 1
ATOM 1524 C C . ASN A 1 191 ? 12.160 3.478 -22.671 1.00 68.75 191 ASN A C 1
ATOM 1526 O O . ASN A 1 191 ? 13.031 4.340 -22.570 1.00 68.75 191 ASN A O 1
ATOM 1530 N N . PRO A 1 192 ? 12.238 2.373 -21.907 1.00 59.94 192 PRO A N 1
ATOM 1531 C CA . PRO A 1 192 ? 13.107 2.206 -20.720 1.00 59.94 192 PRO A CA 1
ATOM 1532 C C . PRO A 1 192 ? 14.587 1.910 -21.034 1.00 59.94 192 PRO A C 1
ATOM 1534 O O . PRO A 1 192 ? 15.308 1.350 -20.198 1.00 59.94 192 PRO A O 1
ATOM 1537 N N . LEU A 1 193 ? 14.983 1.998 -22.303 1.00 62.09 193 LEU A N 1
ATOM 1538 C CA . LEU A 1 193 ? 16.027 1.123 -22.825 1.00 62.09 193 LEU A CA 1
ATOM 1539 C C . LEU A 1 193 ? 17.401 1.552 -22.318 1.00 62.09 193 LEU A C 1
ATOM 1541 O O . LEU A 1 193 ? 17.875 2.655 -22.565 1.00 62.09 193 LEU A O 1
ATOM 1545 N N . THR A 1 194 ? 18.086 0.634 -21.638 1.00 58.31 194 THR A N 1
ATOM 1546 C CA . THR A 1 194 ? 19.475 0.862 -21.228 1.00 58.31 194 THR A CA 1
ATOM 1547 C C . THR A 1 194 ? 20.364 1.037 -22.458 1.00 58.31 194 THR A C 1
ATOM 1549 O O . THR A 1 194 ? 20.160 0.338 -23.450 1.00 58.31 194 THR A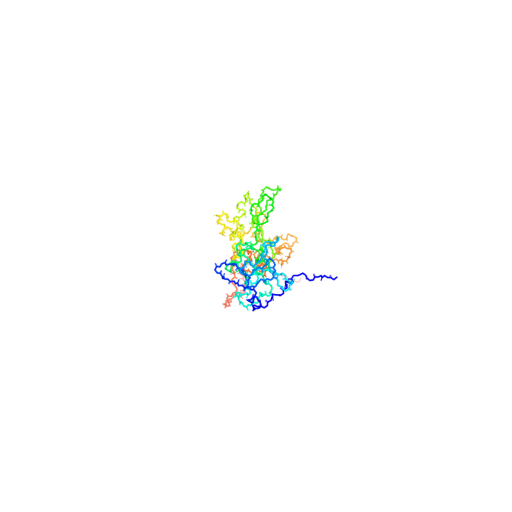 O 1
ATOM 1552 N N . THR A 1 195 ? 21.443 1.811 -22.336 1.00 53.12 195 THR A N 1
ATOM 1553 C CA . THR A 1 195 ? 22.483 2.010 -23.370 1.00 53.12 195 THR A CA 1
ATOM 1554 C C . THR A 1 195 ? 23.113 0.721 -23.925 1.00 53.12 195 THR A C 1
ATOM 1556 O O . THR A 1 195 ? 23.774 0.742 -24.957 1.00 53.12 195 THR A O 1
ATOM 1559 N N . ARG A 1 196 ? 22.905 -0.427 -23.265 1.00 59.34 196 ARG A N 1
ATOM 1560 C CA . ARG A 1 196 ? 23.342 -1.758 -23.722 1.00 59.34 196 ARG A CA 1
ATOM 1561 C C . ARG A 1 196 ? 22.347 -2.459 -24.657 1.00 59.34 196 ARG A C 1
ATOM 1563 O O . ARG A 1 196 ? 22.672 -3.529 -25.173 1.00 59.34 196 ARG A O 1
ATOM 1570 N N . ASN A 1 197 ? 21.144 -1.919 -24.867 1.00 72.00 197 ASN A N 1
ATOM 1571 C CA . ASN A 1 197 ? 20.138 -2.557 -25.710 1.00 72.00 197 ASN A CA 1
ATOM 1572 C C . ASN A 1 197 ? 20.323 -2.199 -27.194 1.00 72.00 197 ASN A C 1
ATOM 1574 O O . ASN A 1 197 ? 19.795 -1.207 -27.684 1.00 72.00 197 ASN A O 1
ATOM 1578 N N . LYS A 1 198 ? 21.029 -3.072 -27.920 1.00 77.00 198 LYS A N 1
ATOM 1579 C CA . LYS A 1 198 ? 21.294 -2.924 -29.359 1.00 77.00 198 LYS A CA 1
ATOM 1580 C C . LYS A 1 198 ? 20.082 -3.151 -30.278 1.00 77.00 198 LYS A C 1
ATOM 1582 O O . LYS A 1 198 ? 20.195 -2.861 -31.462 1.00 77.00 198 LYS A O 1
ATOM 1587 N N . SER A 1 199 ? 18.963 -3.706 -29.798 1.00 83.62 199 SER A N 1
ATOM 1588 C CA . SER A 1 199 ? 17.793 -3.963 -30.661 1.00 83.62 199 SER A CA 1
ATOM 1589 C C . SER A 1 199 ? 16.880 -2.746 -30.813 1.00 83.62 199 SER A C 1
ATOM 1591 O O . SER A 1 199 ? 16.132 -2.671 -31.784 1.00 83.62 199 SER A O 1
ATOM 1593 N N . GLY A 1 200 ? 16.931 -1.805 -29.865 1.00 82.31 200 GLY A N 1
ATOM 1594 C CA . GLY A 1 200 ? 15.956 -0.718 -29.771 1.00 82.31 200 GLY A CA 1
ATOM 1595 C C . GLY A 1 200 ? 14.591 -1.147 -29.218 1.00 82.31 200 GLY A C 1
ATOM 1596 O O . GLY A 1 200 ? 13.685 -0.327 -29.210 1.00 82.31 200 GLY A O 1
ATOM 1597 N N . TYR A 1 201 ? 14.435 -2.386 -28.723 1.00 84.44 201 TYR A N 1
ATOM 1598 C CA . TYR A 1 201 ? 13.171 -2.869 -28.153 1.00 84.44 201 TYR A CA 1
ATOM 1599 C C . TYR A 1 201 ? 13.374 -3.712 -26.879 1.00 84.44 201 TYR A C 1
ATOM 1601 O O . TYR A 1 201 ? 14.294 -4.529 -26.754 1.00 84.44 201 TYR A O 1
ATOM 1609 N N . ARG A 1 202 ? 12.499 -3.521 -25.887 1.00 82.44 202 ARG A N 1
ATOM 1610 C CA . ARG A 1 202 ? 12.460 -4.243 -24.607 1.00 82.44 202 ARG A CA 1
ATOM 1611 C C . ARG A 1 202 ? 12.222 -5.733 -24.867 1.00 82.44 202 ARG A C 1
ATOM 1613 O O . ARG A 1 202 ? 11.300 -6.113 -25.580 1.00 82.44 202 ARG A O 1
ATOM 1620 N N . GLY A 1 203 ? 13.070 -6.579 -24.280 1.00 87.12 203 GLY A N 1
ATOM 1621 C CA . GLY A 1 203 ? 12.963 -8.040 -24.383 1.00 87.12 203 GLY A CA 1
ATOM 1622 C C . GLY A 1 203 ? 13.341 -8.643 -25.742 1.00 87.12 203 GLY A C 1
ATOM 1623 O O . GLY A 1 203 ? 13.254 -9.862 -25.882 1.00 87.12 203 GLY A O 1
ATOM 1624 N N . VAL A 1 204 ? 13.796 -7.842 -26.710 1.00 90.62 204 VAL A N 1
ATOM 1625 C CA . VAL A 1 204 ? 14.216 -8.302 -28.043 1.00 90.62 204 VAL A CA 1
ATOM 1626 C C . VAL A 1 204 ? 15.739 -8.348 -28.133 1.00 90.62 204 VAL A C 1
ATOM 1628 O O . VAL A 1 204 ? 16.416 -7.379 -27.787 1.00 90.62 204 VAL A O 1
ATOM 1631 N N . SER A 1 205 ? 16.297 -9.455 -28.622 1.00 92.44 205 SER A N 1
ATOM 1632 C CA . SER A 1 205 ? 17.738 -9.595 -28.868 1.00 92.44 205 SER A CA 1
ATOM 1633 C C . SER A 1 205 ? 18.042 -10.451 -30.097 1.00 92.44 205 SER A C 1
ATOM 1635 O O . SER A 1 205 ? 17.270 -11.332 -30.470 1.00 92.44 205 SER A O 1
ATOM 1637 N N . TRP A 1 206 ? 19.177 -10.191 -30.747 1.00 93.38 206 TRP A N 1
ATOM 1638 C CA . TRP A 1 206 ? 19.630 -10.977 -31.895 1.00 93.38 206 TRP A CA 1
ATOM 1639 C C . TRP A 1 206 ? 20.189 -12.331 -31.450 1.00 93.38 206 TRP A C 1
ATOM 1641 O O . TRP A 1 206 ? 21.031 -12.395 -30.549 1.00 93.38 206 TRP A O 1
ATOM 1651 N N . SER A 1 207 ? 19.758 -13.421 -32.087 1.00 92.44 207 SER A N 1
ATOM 1652 C CA . SER A 1 207 ? 20.293 -14.760 -31.846 1.00 92.44 207 SER A CA 1
ATOM 1653 C C . SER A 1 207 ? 21.257 -15.150 -32.965 1.00 92.44 207 SER A C 1
ATOM 1655 O O . SER A 1 207 ? 20.858 -15.794 -33.929 1.00 92.44 207 SER A O 1
ATOM 1657 N N . SER A 1 208 ? 22.542 -14.810 -32.819 1.00 90.81 208 SER A N 1
ATOM 1658 C CA . SER A 1 208 ? 23.579 -15.112 -33.825 1.00 90.81 208 SER A CA 1
ATOM 1659 C C . SER A 1 208 ? 23.625 -16.591 -34.231 1.00 90.81 208 SER A C 1
ATOM 1661 O O . SER A 1 208 ? 23.720 -16.898 -35.410 1.00 90.81 208 SER A O 1
ATOM 1663 N N . ARG A 1 209 ? 23.452 -17.518 -33.276 1.00 92.06 209 ARG A N 1
ATOM 1664 C CA . ARG A 1 209 ? 23.408 -18.975 -33.532 1.00 92.06 209 ARG A CA 1
ATOM 1665 C C . ARG A 1 209 ? 22.245 -19.443 -34.418 1.00 92.06 209 ARG A C 1
ATOM 1667 O O . ARG A 1 209 ? 22.289 -20.566 -34.902 1.00 92.06 209 ARG A O 1
ATOM 1674 N N . ARG A 1 210 ? 21.180 -18.648 -34.548 1.00 89.00 210 ARG A N 1
ATOM 1675 C CA . ARG A 1 210 ? 19.984 -18.960 -35.354 1.00 89.00 210 ARG A CA 1
ATOM 1676 C C . ARG A 1 210 ? 19.718 -17.921 -36.449 1.00 89.00 210 ARG A C 1
ATOM 1678 O O . ARG A 1 210 ? 18.722 -18.040 -37.147 1.00 89.00 210 ARG A O 1
ATOM 1685 N N . ASN A 1 211 ? 20.582 -16.911 -36.562 1.00 92.19 211 ASN A N 1
ATOM 1686 C CA . ASN A 1 211 ? 20.481 -15.784 -37.487 1.00 92.19 211 ASN A CA 1
ATOM 1687 C C . ASN A 1 211 ? 19.090 -15.107 -37.509 1.00 92.19 211 ASN A C 1
ATOM 1689 O O . ASN A 1 211 ? 18.560 -14.787 -38.568 1.00 92.19 211 ASN A O 1
ATOM 1693 N N . ILE A 1 212 ? 18.475 -14.943 -36.331 1.00 95.25 212 ILE A N 1
ATOM 1694 C CA . ILE A 1 212 ? 17.070 -14.524 -36.182 1.00 95.25 212 ILE A CA 1
ATOM 1695 C C . ILE A 1 212 ? 16.854 -13.722 -34.886 1.00 95.25 212 ILE A C 1
ATOM 1697 O O . ILE A 1 212 ? 17.575 -13.913 -33.895 1.00 95.25 212 ILE A O 1
ATOM 1701 N N . TRP A 1 213 ? 15.853 -12.837 -34.852 1.00 95.62 213 TRP A N 1
ATOM 1702 C CA . TRP A 1 213 ? 15.498 -12.095 -33.639 1.00 95.62 213 TRP A CA 1
ATOM 1703 C C . TRP A 1 213 ? 14.779 -12.996 -32.641 1.00 95.62 213 TRP A C 1
ATOM 1705 O O . TRP A 1 213 ? 13.971 -13.839 -33.010 1.00 95.62 213 TRP A O 1
ATOM 1715 N N . ARG A 1 214 ? 15.062 -12.823 -31.352 1.00 93.75 214 ARG A N 1
ATOM 1716 C CA . ARG A 1 214 ? 14.426 -13.547 -30.249 1.00 93.75 214 ARG A CA 1
ATOM 1717 C C . ARG A 1 214 ? 13.676 -12.563 -29.365 1.00 93.75 214 ARG A C 1
ATOM 1719 O O . ARG A 1 214 ? 14.281 -11.612 -28.872 1.00 93.75 214 ARG A O 1
ATOM 1726 N N . ALA A 1 215 ? 12.409 -12.850 -29.082 1.00 94.44 215 ALA A N 1
ATOM 1727 C CA . ALA A 1 215 ? 11.669 -12.164 -28.027 1.00 94.44 215 ALA A CA 1
ATOM 1728 C C . ALA A 1 215 ? 11.671 -12.996 -26.736 1.00 94.44 215 ALA A C 1
ATOM 1730 O O . ALA A 1 215 ? 11.504 -14.223 -26.752 1.00 94.44 215 ALA A O 1
ATOM 1731 N N . GLN A 1 216 ? 11.842 -12.332 -25.597 1.00 91.50 216 GLN A N 1
ATOM 1732 C CA . GLN A 1 216 ? 11.751 -12.936 -24.272 1.00 91.50 216 GLN A CA 1
ATOM 1733 C C . GLN A 1 216 ? 11.075 -11.992 -23.275 1.00 91.50 216 GLN A C 1
ATOM 1735 O O . GLN A 1 216 ? 11.362 -10.797 -23.228 1.00 91.50 216 GLN A O 1
ATOM 1740 N N . PHE A 1 217 ? 10.221 -12.554 -22.422 1.00 86.56 217 PHE A N 1
ATOM 1741 C CA . PHE A 1 217 ? 9.627 -11.858 -21.289 1.00 86.56 217 PHE A CA 1
ATOM 1742 C C . PHE A 1 217 ? 10.152 -12.474 -19.990 1.00 86.56 217 PHE A C 1
ATOM 1744 O O . PHE A 1 217 ? 9.971 -13.668 -19.734 1.00 86.56 217 PHE A O 1
ATOM 1751 N N . LYS A 1 218 ? 10.837 -11.672 -19.165 1.00 81.00 218 LYS A N 1
ATOM 1752 C CA . LYS A 1 218 ? 11.610 -12.146 -18.001 1.00 81.00 218 LYS A CA 1
ATOM 1753 C C . LYS A 1 218 ? 12.602 -13.247 -18.417 1.00 81.00 218 LYS A C 1
ATOM 1755 O O . LYS A 1 218 ? 13.558 -12.967 -19.131 1.00 81.00 218 LYS A O 1
ATOM 1760 N N . ARG A 1 219 ? 12.372 -14.493 -17.985 1.00 82.00 219 ARG A N 1
ATOM 1761 C CA . ARG A 1 219 ? 13.160 -15.689 -18.347 1.00 82.00 219 ARG A CA 1
ATOM 1762 C C . ARG A 1 219 ? 12.456 -16.593 -19.373 1.00 82.00 219 ARG A C 1
ATOM 1764 O O . ARG A 1 219 ? 13.040 -17.584 -19.799 1.00 82.00 219 ARG A O 1
ATOM 1771 N N . LYS A 1 220 ? 11.217 -16.278 -19.769 1.00 88.31 220 LYS A N 1
ATOM 1772 C CA . LYS A 1 220 ? 10.427 -17.066 -20.724 1.00 88.31 220 LYS A CA 1
ATOM 1773 C C . LYS A 1 220 ? 10.707 -16.583 -22.148 1.00 88.31 220 LYS A C 1
ATOM 1775 O O . LYS A 1 220 ? 10.520 -15.408 -22.453 1.00 88.31 220 LYS A O 1
ATOM 1780 N N . GLY A 1 221 ? 11.145 -17.487 -23.024 1.00 92.25 221 GLY A N 1
ATOM 1781 C CA . GLY A 1 221 ? 11.178 -17.215 -24.463 1.00 92.25 221 GLY A CA 1
ATOM 1782 C C . GLY A 1 221 ? 9.756 -17.099 -25.008 1.00 92.25 221 GLY A C 1
ATOM 1783 O O . GLY A 1 221 ? 8.905 -17.912 -24.652 1.00 92.25 221 GLY A O 1
ATOM 1784 N N . LEU A 1 222 ? 9.505 -16.087 -25.837 1.00 93.81 222 LEU A N 1
ATOM 1785 C CA . LEU A 1 222 ? 8.223 -15.895 -26.520 1.00 93.81 222 LEU A CA 1
ATOM 1786 C C . LEU A 1 222 ? 8.248 -16.454 -27.946 1.00 93.81 222 LEU A C 1
ATOM 1788 O O . LEU A 1 222 ? 7.220 -16.897 -28.439 1.00 93.81 222 LEU A O 1
ATOM 1792 N N . GLY A 1 223 ? 9.420 -16.467 -28.583 1.00 93.75 223 GLY A N 1
ATOM 1793 C CA . GLY A 1 223 ? 9.607 -17.017 -29.921 1.00 93.75 223 GLY A CA 1
ATOM 1794 C C . GLY A 1 223 ? 10.869 -16.490 -30.597 1.00 93.75 223 GLY A C 1
ATOM 1795 O O . GLY A 1 223 ? 11.682 -15.791 -29.975 1.00 93.75 223 GLY A O 1
ATOM 1796 N N . TYR A 1 224 ? 10.990 -16.823 -31.878 1.00 95.00 224 TYR A N 1
ATOM 1797 C CA . TYR A 1 224 ? 11.960 -16.255 -32.806 1.00 95.00 224 TYR A CA 1
ATOM 1798 C C . TYR A 1 224 ? 11.210 -15.657 -34.005 1.00 95.00 224 TYR A C 1
ATOM 1800 O O . TYR A 1 224 ? 10.193 -16.214 -34.410 1.00 95.00 224 TYR A O 1
ATOM 1808 N N . PHE A 1 225 ? 11.687 -14.528 -34.528 1.00 95.44 225 PHE A N 1
ATOM 1809 C CA . PHE A 1 225 ? 10.965 -13.656 -35.462 1.00 95.44 225 PHE A CA 1
ATOM 1810 C C . PHE A 1 225 ? 11.909 -13.107 -36.535 1.00 95.44 225 PHE A C 1
ATOM 1812 O O . PHE A 1 225 ? 13.092 -12.883 -36.258 1.00 95.44 225 PHE A O 1
ATOM 1819 N N . ALA A 1 226 ? 11.400 -12.882 -37.746 1.00 91.81 226 ALA A N 1
ATOM 1820 C CA . ALA A 1 226 ? 12.217 -12.422 -38.865 1.00 91.81 226 ALA A CA 1
ATOM 1821 C C . ALA A 1 226 ? 12.679 -10.974 -38.652 1.00 91.81 226 ALA A C 1
ATOM 1823 O O . ALA A 1 226 ? 13.833 -10.644 -38.930 1.00 91.81 226 ALA A O 1
ATOM 1824 N N . THR A 1 227 ? 11.813 -10.132 -38.081 1.00 92.56 227 THR A N 1
ATOM 1825 C CA . THR A 1 227 ? 12.123 -8.733 -37.755 1.00 92.56 227 THR A CA 1
ATOM 1826 C C . THR A 1 227 ? 12.192 -8.481 -36.246 1.00 92.56 227 THR A C 1
ATOM 1828 O O . THR A 1 227 ? 11.663 -9.233 -35.419 1.00 92.56 227 THR A O 1
ATOM 1831 N N . LYS A 1 228 ? 12.865 -7.390 -35.861 1.00 91.38 228 LYS A N 1
ATOM 1832 C CA . LYS A 1 228 ? 12.905 -6.930 -34.464 1.00 91.38 228 LYS A CA 1
ATOM 1833 C C . LYS A 1 228 ? 11.567 -6.301 -34.046 1.00 91.38 228 LYS A C 1
ATOM 1835 O O . LYS A 1 228 ? 11.207 -6.395 -32.876 1.00 91.38 228 LYS A O 1
ATOM 1840 N N . GLU A 1 229 ? 10.817 -5.748 -34.998 1.00 91.94 229 GLU A N 1
ATOM 1841 C CA . GLU A 1 229 ? 9.455 -5.220 -34.853 1.00 91.94 229 GLU A CA 1
ATOM 1842 C C . GLU A 1 229 ? 8.456 -6.329 -34.476 1.00 91.94 229 GLU A C 1
ATOM 1844 O O . GLU A 1 229 ? 7.737 -6.199 -33.487 1.00 91.94 229 GLU A O 1
ATOM 1849 N N . GLU A 1 230 ? 8.457 -7.464 -35.184 1.00 92.00 230 GLU A N 1
ATOM 1850 C CA . GLU A 1 230 ? 7.644 -8.647 -34.841 1.00 92.00 230 GLU A CA 1
ATOM 1851 C C . GLU A 1 230 ? 7.969 -9.180 -33.438 1.00 92.00 230 GLU A C 1
ATOM 1853 O O . GLU A 1 230 ? 7.074 -9.450 -32.632 1.00 92.00 230 GLU A O 1
ATOM 1858 N N . ALA A 1 231 ? 9.261 -9.279 -33.109 1.00 92.62 231 ALA A N 1
ATOM 1859 C CA . ALA A 1 231 ? 9.706 -9.671 -31.776 1.00 92.62 231 ALA A CA 1
ATOM 1860 C C . ALA A 1 231 ? 9.229 -8.682 -30.692 1.00 92.62 231 ALA A C 1
ATOM 1862 O O . ALA A 1 231 ? 8.894 -9.091 -29.574 1.00 92.62 231 ALA A O 1
ATOM 1863 N N . ALA A 1 232 ? 9.171 -7.387 -31.013 1.00 91.56 232 ALA A N 1
ATOM 1864 C CA . ALA A 1 232 ? 8.678 -6.343 -30.124 1.00 91.56 232 ALA A CA 1
ATOM 1865 C C . ALA A 1 232 ? 7.148 -6.391 -29.953 1.00 91.56 232 ALA A C 1
ATOM 1867 O O . ALA A 1 232 ? 6.669 -6.173 -28.838 1.00 91.56 232 ALA A O 1
ATOM 1868 N N . LEU A 1 233 ? 6.387 -6.742 -31.000 1.00 92.00 233 LEU A N 1
ATOM 1869 C CA . LEU A 1 233 ? 4.940 -6.989 -30.922 1.00 92.00 233 LEU A CA 1
ATOM 1870 C C . LEU A 1 233 ? 4.630 -8.177 -30.005 1.00 92.00 233 LEU A C 1
ATOM 1872 O O . LEU A 1 233 ? 3.840 -8.041 -29.070 1.00 92.00 233 LEU A O 1
ATOM 1876 N N . ALA A 1 234 ? 5.317 -9.308 -30.192 1.00 93.00 234 ALA A N 1
ATOM 1877 C CA . ALA A 1 234 ? 5.157 -10.479 -29.329 1.00 93.00 234 ALA A CA 1
ATOM 1878 C C . ALA A 1 234 ? 5.489 -10.163 -27.858 1.00 93.00 234 ALA A C 1
ATOM 1880 O O . ALA A 1 234 ? 4.808 -10.632 -26.940 1.00 93.00 234 ALA A O 1
ATOM 1881 N N . TYR A 1 235 ? 6.507 -9.324 -27.617 1.00 91.62 235 TYR A N 1
ATOM 1882 C CA . TYR A 1 235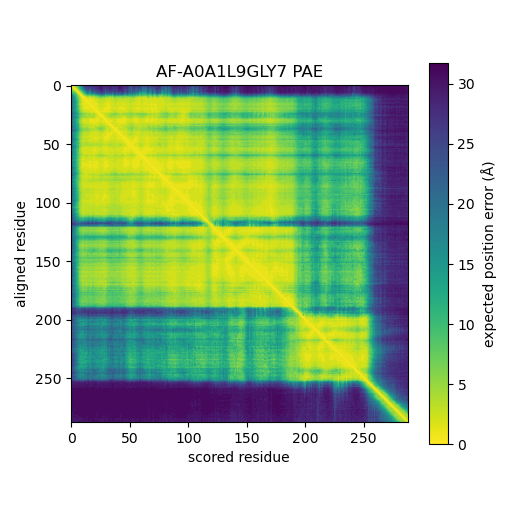 ? 6.790 -8.797 -26.282 1.00 91.62 235 TYR A CA 1
ATOM 1883 C C . TYR A 1 235 ? 5.619 -7.970 -25.730 1.00 91.62 235 TYR A C 1
ATOM 1885 O O . TYR A 1 235 ? 5.201 -8.192 -24.591 1.00 91.62 235 TYR A O 1
ATOM 1893 N N . ASN A 1 236 ? 5.067 -7.052 -26.527 1.00 89.94 236 ASN A N 1
ATOM 1894 C CA . ASN A 1 236 ? 3.959 -6.185 -26.128 1.00 89.94 236 ASN A CA 1
ATOM 1895 C C . ASN A 1 236 ? 2.708 -6.984 -25.750 1.00 89.94 236 ASN A C 1
ATOM 1897 O O . ASN A 1 236 ? 2.091 -6.700 -24.725 1.00 89.94 236 ASN A O 1
ATOM 1901 N N . GLU A 1 237 ? 2.354 -8.013 -26.518 1.00 90.69 237 GLU A N 1
ATOM 1902 C CA . GLU A 1 237 ? 1.241 -8.907 -26.187 1.00 90.69 237 GLU A CA 1
ATOM 1903 C C . GLU A 1 237 ? 1.457 -9.654 -24.867 1.00 90.69 237 GLU A C 1
ATOM 1905 O O . GLU A 1 237 ? 0.534 -9.773 -24.057 1.00 90.69 237 GLU A O 1
ATOM 1910 N N . ALA A 1 238 ? 2.671 -10.158 -24.628 1.00 89.56 238 ALA A N 1
ATOM 1911 C CA . ALA A 1 238 ? 3.013 -10.833 -23.380 1.00 89.56 238 ALA A CA 1
ATOM 1912 C C . ALA A 1 238 ? 2.972 -9.871 -22.179 1.00 89.56 238 ALA A C 1
ATOM 1914 O O . ALA A 1 238 ? 2.490 -10.250 -21.111 1.00 89.56 238 ALA A O 1
ATOM 1915 N N . ALA A 1 239 ? 3.425 -8.628 -22.364 1.00 86.12 239 ALA A N 1
ATOM 1916 C CA . ALA A 1 239 ? 3.384 -7.583 -21.348 1.00 86.12 239 ALA A CA 1
ATOM 1917 C C . ALA A 1 239 ? 1.939 -7.151 -21.029 1.00 86.12 239 ALA A C 1
ATOM 1919 O O . ALA A 1 239 ? 1.552 -7.185 -19.860 1.00 86.12 239 ALA A O 1
ATOM 1920 N N . LYS A 1 240 ? 1.113 -6.837 -22.044 1.00 87.25 240 LYS A N 1
ATOM 1921 C CA . LYS A 1 240 ? -0.319 -6.499 -21.875 1.00 87.25 240 LYS A CA 1
ATOM 1922 C C . LYS A 1 240 ? -1.074 -7.590 -21.118 1.00 87.25 240 LYS A C 1
ATOM 1924 O O . LYS A 1 240 ? -1.820 -7.296 -20.193 1.00 87.25 240 LYS A O 1
ATOM 1929 N N . ARG A 1 241 ? -0.838 -8.859 -21.459 1.00 87.12 241 ARG A N 1
ATOM 1930 C CA . ARG A 1 241 ? -1.500 -10.019 -20.835 1.00 87.12 241 ARG A CA 1
ATOM 1931 C C . ARG A 1 241 ? -1.188 -10.186 -19.344 1.00 87.12 241 ARG A C 1
ATOM 1933 O O . ARG A 1 241 ? -1.969 -10.811 -18.637 1.00 87.12 241 ARG A O 1
ATOM 1940 N N . LEU A 1 242 ? -0.049 -9.671 -18.879 1.00 80.88 242 LEU A N 1
ATOM 1941 C CA . LEU A 1 242 ? 0.399 -9.783 -17.487 1.00 80.88 242 LEU A CA 1
ATOM 1942 C C . LEU A 1 242 ? 0.167 -8.513 -16.659 1.00 80.88 242 LEU A C 1
ATOM 1944 O O . LEU A 1 242 ? 0.017 -8.608 -15.442 1.00 80.88 242 LEU A O 1
ATOM 1948 N N . HIS A 1 243 ? 0.151 -7.341 -17.296 1.00 72.75 243 HIS A N 1
ATOM 1949 C CA . HIS A 1 243 ? 0.147 -6.044 -16.609 1.00 72.75 243 HIS A CA 1
ATOM 1950 C C . HIS A 1 243 ? -1.008 -5.117 -17.012 1.00 72.75 243 HIS A C 1
ATOM 1952 O O . HIS A 1 243 ? -1.160 -4.057 -16.411 1.00 72.75 243 HIS A O 1
ATOM 1958 N N . GLY A 1 244 ? -1.837 -5.509 -17.984 1.00 80.69 244 GLY A N 1
ATOM 1959 C CA . GLY A 1 244 ? -2.993 -4.733 -18.429 1.00 80.69 244 GLY A CA 1
ATOM 1960 C C . GLY A 1 244 ? -2.598 -3.360 -18.971 1.00 80.69 244 GLY A C 1
ATOM 1961 O O . GLY A 1 244 ? -1.657 -3.238 -19.757 1.00 80.69 244 GLY A O 1
ATOM 1962 N N . GLU A 1 245 ? -3.310 -2.330 -18.516 1.00 73.00 245 GLU A N 1
ATOM 1963 C CA . GLU A 1 245 ? -3.059 -0.913 -18.822 1.00 73.00 245 GLU A CA 1
ATOM 1964 C C . GLU A 1 245 ? -1.687 -0.405 -18.336 1.00 73.00 245 GLU A C 1
ATOM 1966 O O . GLU A 1 245 ? -1.145 0.550 -18.884 1.00 73.00 245 GLU A O 1
ATOM 1971 N N . PHE A 1 246 ? -1.085 -1.087 -17.357 1.00 68.69 246 PHE A N 1
ATOM 1972 C CA . PHE A 1 246 ? 0.210 -0.750 -16.760 1.00 68.69 246 PHE A CA 1
ATOM 1973 C C . PHE A 1 246 ? 1.392 -1.492 -17.402 1.00 68.69 246 PHE A C 1
ATOM 1975 O O . PHE A 1 246 ? 2.517 -1.450 -16.897 1.00 68.69 246 PHE A O 1
ATOM 1982 N N . ALA A 1 247 ? 1.156 -2.200 -18.508 1.00 76.19 247 ALA A N 1
ATOM 1983 C CA . ALA A 1 247 ? 2.204 -2.870 -19.260 1.00 76.19 247 ALA A CA 1
ATOM 1984 C C . ALA A 1 247 ? 3.168 -1.862 -19.895 1.00 76.19 247 ALA A C 1
ATOM 1986 O O . ALA A 1 247 ? 2.763 -1.001 -20.667 1.00 76.19 247 ALA A O 1
ATOM 1987 N N . CYS A 1 248 ? 4.467 -2.009 -19.634 1.00 74.12 248 CYS A N 1
ATOM 1988 C CA . CYS A 1 248 ? 5.474 -1.206 -20.317 1.00 74.12 248 CYS A CA 1
ATOM 1989 C C . CYS A 1 248 ? 5.734 -1.770 -21.722 1.00 74.12 248 CYS A C 1
ATOM 1991 O O . CYS A 1 248 ? 6.404 -2.799 -21.870 1.00 74.12 248 CYS A O 1
ATOM 1993 N N . LEU A 1 249 ? 5.188 -1.110 -22.740 1.00 83.56 249 LEU A N 1
ATOM 1994 C CA . LEU A 1 249 ? 5.217 -1.563 -24.129 1.00 83.56 249 LEU A CA 1
ATOM 1995 C C . LEU A 1 249 ? 6.354 -0.913 -24.913 1.00 83.56 249 LEU A C 1
ATOM 1997 O O . LEU A 1 249 ? 6.761 0.205 -24.632 1.00 83.56 249 LEU A O 1
ATOM 2001 N N . ASN A 1 250 ? 6.823 -1.614 -25.936 1.00 83.31 250 ASN A N 1
ATOM 2002 C CA . ASN A 1 250 ? 7.633 -1.050 -27.002 1.00 83.31 250 ASN A CA 1
ATOM 2003 C C . ASN A 1 250 ? 6.767 -0.146 -27.880 1.00 83.31 250 ASN A C 1
ATOM 2005 O O . ASN A 1 250 ? 5.759 -0.614 -28.418 1.00 83.31 250 ASN A O 1
ATOM 2009 N N . VAL A 1 251 ? 7.191 1.099 -28.085 1.00 81.75 251 VAL A N 1
ATOM 2010 C CA . VAL A 1 251 ? 6.723 1.909 -29.216 1.00 81.75 251 VAL A CA 1
ATOM 2011 C C . VAL A 1 251 ? 7.349 1.328 -30.480 1.00 81.75 251 VAL A C 1
ATOM 2013 O O . VAL A 1 251 ? 8.569 1.214 -30.571 1.00 81.75 251 VAL A O 1
ATOM 2016 N N . ILE A 1 252 ? 6.516 0.911 -31.429 1.00 82.94 252 ILE A N 1
ATOM 2017 C CA . ILE A 1 252 ? 6.943 0.286 -32.684 1.00 82.94 252 ILE A CA 1
ATOM 2018 C C . ILE A 1 252 ? 6.453 1.213 -33.797 1.00 82.94 252 ILE A C 1
ATOM 2020 O O . ILE A 1 252 ? 5.248 1.466 -33.844 1.00 82.94 252 ILE A O 1
ATOM 2024 N N . PRO A 1 253 ? 7.344 1.764 -34.643 1.00 78.31 253 PRO A N 1
ATOM 2025 C CA . PRO A 1 253 ? 6.922 2.616 -35.745 1.00 78.31 253 PRO A CA 1
ATOM 2026 C C . PRO A 1 253 ? 6.034 1.807 -36.689 1.00 78.31 253 PRO A C 1
ATOM 2028 O O . PRO A 1 253 ? 6.300 0.626 -36.933 1.00 78.31 253 PRO A O 1
ATOM 2031 N N . GLU A 1 254 ? 4.988 2.432 -37.227 1.00 68.94 254 GLU A N 1
ATOM 2032 C CA . GLU A 1 254 ? 4.167 1.784 -38.243 1.00 68.94 254 GLU A CA 1
ATOM 2033 C C . GLU A 1 254 ? 5.040 1.483 -39.461 1.00 68.94 254 GLU A C 1
ATOM 2035 O O . GLU A 1 254 ? 5.489 2.381 -40.175 1.00 68.94 254 GLU A O 1
ATOM 2040 N N . THR A 1 255 ? 5.307 0.199 -39.697 1.00 56.81 255 THR A N 1
ATOM 2041 C CA . THR A 1 255 ? 5.846 -0.230 -40.979 1.00 56.81 255 THR A CA 1
ATOM 2042 C C . THR A 1 255 ? 4.795 0.087 -42.042 1.00 56.81 255 THR A C 1
ATOM 2044 O O . THR A 1 255 ? 3.624 -0.261 -41.847 1.00 56.81 255 THR A O 1
ATOM 2047 N N . PRO A 1 256 ? 5.167 0.720 -43.172 1.00 43.69 256 PRO A N 1
ATOM 2048 C CA . PRO A 1 256 ? 4.258 0.860 -44.294 1.00 43.69 256 PRO A CA 1
ATOM 2049 C C . PRO A 1 256 ? 3.800 -0.537 -44.701 1.00 43.69 256 PRO A C 1
ATOM 2051 O O . PRO A 1 256 ? 4.581 -1.341 -45.217 1.00 43.69 256 PRO A O 1
ATOM 2054 N N . ARG A 1 257 ? 2.535 -0.858 -44.417 1.00 46.78 257 ARG A N 1
ATOM 2055 C CA . ARG A 1 257 ? 1.937 -2.102 -44.885 1.00 46.78 257 ARG A CA 1
ATOM 2056 C C . ARG A 1 257 ? 1.851 -1.983 -46.399 1.00 46.78 257 ARG A C 1
ATOM 2058 O O . ARG A 1 257 ? 0.955 -1.313 -46.902 1.00 46.78 257 ARG A O 1
ATOM 2065 N N . LEU A 1 258 ? 2.770 -2.634 -47.113 1.00 44.16 258 LEU A N 1
ATOM 2066 C CA . LEU A 1 258 ? 2.584 -2.954 -48.527 1.00 44.16 258 LEU A CA 1
ATOM 2067 C C . LEU A 1 258 ? 1.238 -3.679 -48.631 1.00 44.16 258 LEU A C 1
ATOM 2069 O O . LEU A 1 258 ? 1.068 -4.778 -48.095 1.00 44.16 258 LEU A O 1
ATOM 2073 N N . GLY A 1 259 ? 0.248 -2.967 -49.169 1.00 36.41 259 GLY A N 1
ATOM 2074 C CA . GLY A 1 259 ? -1.157 -3.243 -48.904 1.00 36.41 259 GLY A CA 1
ATOM 2075 C C . GLY A 1 259 ? -1.585 -4.616 -49.408 1.00 36.41 259 GLY A C 1
ATOM 2076 O O . GLY A 1 259 ? -1.418 -4.933 -50.581 1.00 36.41 259 GLY A O 1
ATOM 2077 N N . ARG A 1 260 ? -2.199 -5.418 -48.532 1.00 44.62 260 ARG A N 1
ATOM 2078 C CA . ARG A 1 260 ? -2.980 -6.597 -48.932 1.00 44.62 260 ARG A CA 1
ATOM 2079 C C . ARG A 1 260 ? -4.468 -6.373 -48.687 1.00 44.62 260 ARG A C 1
ATOM 2081 O O . ARG A 1 260 ? -5.015 -6.878 -47.713 1.00 44.62 260 ARG A O 1
ATOM 2088 N N . SER A 1 261 ? -5.079 -5.624 -49.600 1.00 38.59 261 SER A N 1
ATOM 2089 C CA . SER A 1 261 ? -6.489 -5.662 -50.033 1.00 38.59 261 SER A CA 1
ATOM 2090 C C . SER A 1 261 ? -6.693 -4.484 -51.003 1.00 38.59 261 SER A C 1
ATOM 2092 O O . SER A 1 261 ? -6.072 -3.450 -50.785 1.00 38.59 261 SER A O 1
ATOM 2094 N N . LEU A 1 262 ? -7.528 -4.516 -52.040 1.00 33.88 262 LEU A N 1
ATOM 2095 C CA . LEU A 1 262 ? -8.532 -5.500 -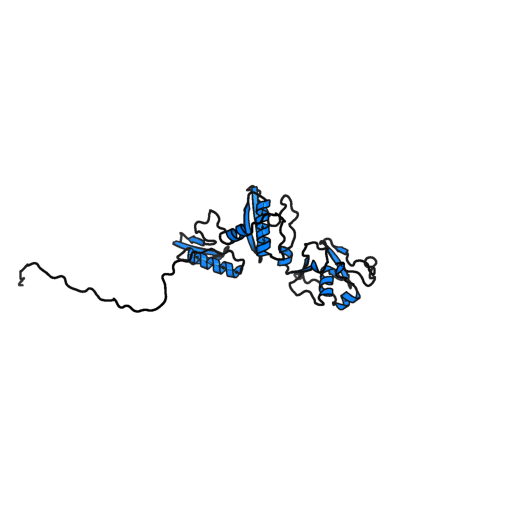52.459 1.00 33.88 262 LEU A CA 1
ATOM 2096 C C . LEU A 1 262 ? -8.205 -6.047 -53.865 1.00 33.88 262 LEU A C 1
ATOM 2098 O O . LEU A 1 262 ? -7.203 -5.669 -54.463 1.00 33.88 262 LEU A O 1
ATOM 2102 N N . GLY A 1 263 ? -9.030 -6.963 -54.378 1.00 43.66 263 GLY A N 1
ATOM 2103 C CA . GLY A 1 263 ? -8.893 -7.438 -55.751 1.00 43.66 263 GLY A CA 1
ATOM 2104 C C . GLY A 1 263 ? -9.292 -6.372 -56.769 1.00 43.66 263 GLY A C 1
ATOM 2105 O O . GLY A 1 263 ? -10.436 -5.932 -56.770 1.00 43.66 263 GLY A O 1
ATOM 2106 N N . GLU A 1 264 ? -8.376 -6.053 -57.675 1.00 37.97 264 GLU A N 1
ATOM 2107 C CA . GLU A 1 264 ? -8.695 -5.523 -58.996 1.00 37.97 264 GLU A CA 1
ATOM 2108 C C . GLU A 1 264 ? -7.796 -6.229 -60.012 1.00 37.97 264 GLU A C 1
ATOM 2110 O O . GLU A 1 264 ? -6.609 -6.470 -59.772 1.00 37.97 264 GLU A O 1
ATOM 2115 N N . GLN A 1 265 ? -8.398 -6.667 -61.113 1.00 40.97 265 GLN A N 1
ATOM 2116 C CA . GLN A 1 265 ? -7.701 -7.379 -62.173 1.00 40.97 265 GLN A CA 1
ATOM 2117 C C . GLN A 1 265 ? -6.882 -6.376 -62.984 1.00 40.97 265 GLN A C 1
ATOM 2119 O O . GLN A 1 265 ? -7.431 -5.372 -63.424 1.00 40.97 265 GLN A O 1
ATOM 2124 N N . LEU A 1 266 ? -5.642 -6.715 -63.333 1.00 34.41 266 LEU A N 1
ATOM 2125 C CA . LEU A 1 266 ? -5.175 -6.406 -64.681 1.00 34.41 266 LEU A CA 1
ATOM 2126 C C . LEU A 1 266 ? -4.311 -7.553 -65.204 1.00 34.41 266 LEU A C 1
ATOM 2128 O O . LEU A 1 266 ? -3.302 -7.941 -64.617 1.00 34.41 266 LEU A O 1
ATOM 2132 N N . THR A 1 267 ? -4.766 -8.128 -66.308 1.00 45.81 267 THR A N 1
ATOM 2133 C CA . THR A 1 267 ? -4.061 -9.131 -67.099 1.00 45.81 267 THR A CA 1
ATOM 2134 C C . THR A 1 267 ? -2.809 -8.523 -67.720 1.00 45.81 267 THR A C 1
ATOM 2136 O O . THR A 1 267 ? -2.933 -7.531 -68.428 1.00 45.81 267 THR A O 1
ATOM 2139 N N . LEU A 1 268 ? -1.641 -9.138 -67.517 1.00 34.12 268 LEU A N 1
ATOM 2140 C CA . LEU A 1 268 ? -0.445 -8.941 -68.352 1.00 34.12 268 LEU A CA 1
ATOM 2141 C C . LEU A 1 268 ? 0.527 -10.124 -68.165 1.00 34.12 268 LEU A C 1
ATOM 2143 O O . LEU A 1 268 ? 1.643 -9.995 -67.670 1.00 34.12 268 LEU A O 1
ATOM 2147 N N . PHE A 1 269 ? 0.059 -11.310 -68.560 1.00 32.28 269 PHE A N 1
ATOM 2148 C CA . PHE A 1 269 ? 0.906 -12.469 -68.861 1.00 32.28 269 PHE A CA 1
ATOM 2149 C C . PHE A 1 269 ? 0.913 -12.691 -70.380 1.00 32.28 269 PHE A C 1
ATOM 2151 O O . PHE A 1 269 ? 0.537 -13.753 -70.870 1.00 32.28 269 PHE A O 1
ATOM 2158 N N . ASP A 1 270 ? 1.342 -11.671 -71.127 1.00 34.91 270 ASP A N 1
ATOM 2159 C CA . ASP A 1 270 ? 1.704 -11.849 -72.532 1.00 34.91 270 ASP A CA 1
ATOM 2160 C C . ASP A 1 270 ? 3.167 -12.286 -72.637 1.00 34.91 270 ASP A C 1
ATOM 2162 O O . ASP A 1 270 ? 4.082 -11.700 -72.053 1.00 34.91 270 ASP A O 1
ATOM 2166 N N . SER A 1 271 ? 3.370 -13.383 -73.360 1.00 33.38 271 SER A N 1
ATOM 2167 C CA . SER A 1 271 ? 4.669 -14.014 -73.567 1.00 33.38 271 SER A CA 1
ATOM 2168 C C . SER A 1 271 ? 5.495 -13.269 -74.622 1.00 33.38 271 SER A C 1
ATOM 2170 O O . SER A 1 271 ? 4.968 -12.982 -75.694 1.00 33.38 271 SER A O 1
ATOM 2172 N N . PRO A 1 272 ? 6.813 -13.087 -74.419 1.00 35.03 272 PRO A N 1
ATOM 2173 C CA . PRO A 1 272 ? 7.744 -12.795 -75.500 1.00 35.03 272 PRO A CA 1
ATOM 2174 C C . PRO A 1 272 ? 8.431 -14.084 -75.990 1.00 35.03 272 PRO A C 1
ATOM 2176 O O . PRO A 1 272 ? 9.587 -14.375 -75.682 1.00 35.03 272 PRO A O 1
ATOM 2179 N N . LYS A 1 273 ? 7.712 -14.845 -76.816 1.00 34.41 273 LYS A N 1
ATOM 2180 C CA . LYS A 1 273 ? 8.278 -15.422 -78.047 1.00 34.41 273 LYS A CA 1
ATOM 2181 C C . LYS A 1 273 ? 7.677 -14.572 -79.183 1.00 34.41 273 LYS A C 1
ATOM 2183 O O . LYS A 1 273 ? 6.509 -14.228 -79.100 1.00 34.41 273 LYS A O 1
ATOM 2188 N N . GLU A 1 274 ? 8.368 -14.176 -80.246 1.00 34.28 274 GLU A N 1
ATOM 2189 C CA . GLU A 1 274 ? 9.545 -14.767 -80.884 1.00 34.28 274 GLU A CA 1
ATOM 2190 C C . GLU A 1 274 ? 10.140 -13.783 -81.927 1.00 34.28 274 GLU A C 1
ATOM 2192 O O . GLU A 1 274 ? 9.524 -12.763 -82.223 1.00 34.28 274 GLU A O 1
ATOM 2197 N N . LYS A 1 275 ? 11.252 -14.177 -82.571 1.00 33.44 275 LYS A N 1
ATOM 2198 C CA . LYS A 1 275 ? 11.800 -13.672 -83.858 1.00 33.44 275 LYS A CA 1
ATOM 2199 C C . LYS A 1 275 ? 12.592 -12.356 -83.864 1.00 33.44 275 LYS A C 1
ATOM 2201 O O . LYS A 1 275 ? 12.055 -11.265 -84.009 1.00 33.44 275 LYS A O 1
ATOM 2206 N N . ALA A 1 276 ? 13.911 -12.531 -83.970 1.00 33.59 276 ALA A N 1
ATOM 2207 C CA . ALA A 1 276 ? 14.754 -11.712 -84.835 1.00 33.59 276 ALA A CA 1
ATOM 2208 C C . ALA A 1 276 ? 15.165 -12.535 -86.080 1.00 33.59 276 ALA A C 1
ATOM 2210 O O . ALA A 1 276 ? 15.834 -13.559 -85.966 1.00 33.59 276 ALA A O 1
ATOM 2211 N N . GLN A 1 277 ? 14.754 -12.076 -87.261 1.00 32.75 277 GLN A N 1
ATOM 2212 C CA . GLN A 1 277 ? 15.426 -12.249 -88.563 1.00 32.75 277 GLN A CA 1
ATOM 2213 C C . GLN A 1 277 ? 15.754 -10.802 -89.001 1.00 32.75 277 GLN A C 1
ATOM 2215 O O . GLN A 1 277 ? 14.985 -9.910 -88.660 1.00 32.75 277 GLN A O 1
ATOM 2220 N N . THR A 1 278 ? 16.838 -10.419 -89.676 1.00 30.34 278 THR A N 1
ATOM 2221 C CA . THR A 1 278 ? 17.657 -11.013 -90.753 1.00 30.34 278 THR A CA 1
ATOM 2222 C C . THR A 1 278 ? 19.153 -10.646 -90.526 1.00 30.34 278 THR A C 1
ATOM 2224 O O . THR A 1 278 ? 19.447 -9.940 -89.568 1.00 30.34 278 THR A O 1
ATOM 2227 N N . TRP A 1 279 ? 20.184 -11.042 -91.292 1.00 30.89 279 TRP A N 1
ATOM 2228 C CA . TRP A 1 279 ? 20.396 -12.015 -92.386 1.00 30.89 279 TRP A CA 1
ATOM 2229 C C . TRP A 1 279 ? 21.903 -12.381 -92.432 1.00 30.89 279 TRP A C 1
ATOM 2231 O O . TRP A 1 279 ? 22.722 -11.672 -91.852 1.00 30.89 279 TRP A O 1
ATOM 2241 N N . GLY A 1 280 ? 22.291 -13.424 -93.176 1.00 29.11 280 GLY A N 1
ATOM 2242 C CA . GLY A 1 280 ? 23.704 -13.736 -93.459 1.00 29.11 280 GLY A CA 1
ATOM 2243 C C . GLY A 1 280 ? 23.867 -15.070 -94.192 1.00 29.11 280 GLY A C 1
ATOM 2244 O O . GLY A 1 280 ? 23.381 -16.089 -93.714 1.00 29.11 280 GLY A O 1
ATOM 2245 N N . MET A 1 281 ? 24.486 -15.062 -95.378 1.00 31.33 281 MET A N 1
ATOM 2246 C CA . MET A 1 281 ? 24.555 -16.234 -96.266 1.00 31.33 281 MET A CA 1
ATOM 2247 C C . MET A 1 281 ? 25.590 -17.279 -95.822 1.00 31.33 281 MET A C 1
ATOM 2249 O O . MET A 1 281 ? 26.622 -16.935 -95.254 1.00 31.33 281 MET A O 1
ATOM 2253 N N . GLY A 1 282 ? 25.361 -18.541 -96.200 1.00 32.62 282 GLY A N 1
ATOM 2254 C CA . GLY A 1 282 ? 26.341 -19.621 -96.057 1.00 32.62 282 GLY A CA 1
ATOM 2255 C C . GLY A 1 282 ? 25.816 -20.960 -96.574 1.00 32.62 282 GLY A C 1
ATOM 2256 O O . GLY A 1 282 ? 25.375 -21.794 -95.791 1.00 32.62 282 GLY A O 1
ATOM 2257 N N . PHE A 1 283 ? 25.844 -21.168 -97.893 1.00 37.59 283 PHE A N 1
ATOM 2258 C CA . PHE A 1 283 ? 25.657 -22.504 -98.472 1.00 37.59 283 PHE A CA 1
ATOM 2259 C C . PHE A 1 283 ? 26.812 -23.423 -98.045 1.00 37.59 283 PHE A C 1
ATOM 2261 O O . PHE A 1 283 ? 27.966 -23.009 -98.120 1.00 37.59 283 PHE A O 1
ATOM 2268 N N . LEU A 1 284 ? 26.516 -24.686 -97.728 1.00 38.81 284 LEU A N 1
ATOM 2269 C CA . LEU A 1 284 ? 26.906 -25.821 -98.579 1.00 38.81 284 LEU A CA 1
ATOM 2270 C C . LEU A 1 284 ? 26.262 -27.128 -98.090 1.00 38.81 284 LEU A C 1
ATOM 2272 O O . LEU A 1 284 ? 26.070 -27.357 -96.899 1.00 38.81 284 LEU A O 1
ATOM 2276 N N . SER A 1 285 ? 25.891 -27.967 -99.052 1.00 37.25 285 SER A N 1
ATOM 2277 C CA . SER A 1 285 ? 25.281 -29.282 -98.861 1.00 37.25 285 SER A CA 1
ATOM 2278 C C . SER A 1 285 ? 26.299 -30.328 -98.413 1.00 37.25 285 SER A C 1
ATOM 2280 O O . SER A 1 285 ? 27.401 -30.364 -98.956 1.00 37.25 285 SER A O 1
ATOM 2282 N N . ASN A 1 286 ? 25.886 -31.252 -97.543 1.00 36.97 286 ASN A N 1
ATOM 2283 C CA . ASN A 1 286 ? 26.588 -32.519 -97.349 1.00 36.97 286 ASN A CA 1
ATOM 2284 C C . ASN A 1 286 ? 25.809 -33.645 -98.046 1.00 36.97 286 ASN A C 1
ATOM 2286 O O . ASN A 1 286 ? 24.602 -33.774 -97.835 1.00 36.97 286 ASN A O 1
ATOM 2290 N N . THR A 1 287 ? 26.487 -34.456 -98.856 1.00 54.88 287 THR A N 1
ATOM 2291 C CA . THR A 1 287 ? 25.938 -35.687 -99.444 1.00 54.88 287 THR A CA 1
ATOM 2292 C C . THR A 1 287 ? 26.800 -36.868 -99.026 1.00 54.88 287 THR A C 1
ATOM 2294 O O . THR A 1 287 ? 27.939 -36.941 -99.478 1.00 54.88 287 THR A O 1
ATOM 2297 N N . TYR A 1 288 ? 26.189 -37.765 -98.243 1.00 47.94 288 TYR A N 1
ATOM 2298 C CA . TYR A 1 288 ? 26.653 -39.102 -97.834 1.00 47.94 288 TYR A CA 1
ATOM 2299 C C . TYR A 1 288 ? 27.984 -39.182 -97.070 1.00 47.94 288 TYR A C 1
ATOM 2301 O O . TYR A 1 288 ? 29.058 -39.204 -97.704 1.00 47.94 288 TYR A O 1
#

Solvent-accessible surface area (backbone atoms only — not comparable to full-atom values): 17747 Å² total; per-residue (Å²): 135,85,81,85,84,78,83,70,79,81,75,73,53,50,64,62,45,56,72,44,34,45,68,56,68,95,71,25,48,46,24,20,65,46,64,79,48,102,90,38,46,52,74,37,75,54,53,47,81,39,99,86,49,36,29,32,41,78,54,97,94,41,78,43,50,41,61,59,52,54,51,24,58,73,67,69,48,80,81,56,91,75,50,45,81,33,38,76,88,56,46,58,67,57,48,27,63,92,33,50,42,85,25,40,74,64,47,43,57,44,37,48,76,60,75,95,56,85,99,54,96,44,49,50,43,45,79,38,82,93,74,70,29,16,32,14,36,50,79,54,98,92,40,77,47,78,72,51,75,30,83,40,65,64,59,21,24,14,49,32,28,35,45,25,47,71,77,41,45,96,31,37,55,62,71,80,69,89,52,89,30,53,67,63,47,52,52,38,45,46,57,70,73,56,97,82,56,86,65,79,40,69,50,31,45,79,34,76,95,71,76,35,23,30,14,33,57,94,91,46,75,74,51,73,27,94,41,66,64,56,16,25,49,56,34,31,54,57,31,36,76,75,43,51,94,73,32,68,37,56,80,71,81,84,70,83,71,81,76,91,75,79,95,75,89,77,92,81,87,78,75,94,76,82,87,89,84,87,86,84,91,80,91,80,88,88,80,136